Protein AF-A0A8S4QMA1-F1 (afdb_monomer)

Mean predicted aligned error: 16.55 Å

Nearest PDB structures (foldseek):
  5hst-assembly2_B-3  TM=3.022E-01  e=3.578E-01  Bacillus amyloliquefaciens
  6icl-assembly1_A  TM=2.442E-01  e=3.014E-01  Pseudomonas putida
  5hst-assembly2_A  TM=2.993E-01  e=7.101E-01  Bacillus amyloliquefaciens
  6ccr-assembly1_A  TM=4.157E-01  e=5.554E+00  Homo sapiens
  7u3e-assembly2_B  TM=3.343E-01  e=3.942E+00  Homo sapiens

Solvent-accessible surface area (backbone atoms only — not comparable to full-atom values): 17845 Å² total; per-residue (Å²): 134,85,79,80,64,85,46,58,64,67,62,50,52,61,49,45,67,34,82,89,34,55,57,50,53,95,85,70,47,64,61,61,76,85,43,67,45,33,52,50,48,24,51,56,35,42,77,72,77,26,68,55,55,32,62,54,53,40,53,34,42,70,66,37,48,96,47,49,35,60,50,40,30,59,72,69,67,43,84,75,91,75,85,83,88,77,92,81,81,88,78,90,83,92,74,92,77,85,74,78,72,75,78,76,72,61,44,67,50,76,46,78,44,73,38,48,40,71,62,40,69,66,25,42,76,39,84,42,77,57,88,95,44,82,43,49,31,59,29,84,48,37,68,55,54,53,54,49,47,43,36,74,76,66,64,56,78,60,33,60,47,72,78,49,59,48,54,40,86,54,92,84,44,81,39,23,34,41,36,36,32,32,19,81,60,47,62,18,39,37,45,31,38,23,61,61,80,73,63,89,90,46,65,41,65,32,47,31,40,36,41,45,39,36,75,90,54,55,80,77,73,69,52,31,81,81,50,70,56,59,32,51,52,55,18,48,51,32,61,76,67,72,50,53,42,64,59,52,48,53,55,52,46,61,74,71,41,62,92,92,57,78,80,56,25,77,57,65,55,55,67,61,45,45,51,35,34,51,55,47,51,29,64,75,69,77,42,58,94,91,38,69,68,63,40,54,56,61,61,72,78,110

Radius of gyration: 27.02 Å; Cα contacts (8 Å, |Δi|>4): 402; chains: 1; bounding box: 67×62×77 Å

Foldseek 3Di:
DDDDPLWDPVQLLVQLLDPLLPQADLQLHGDDLPDCSLVVSQVSRVVVVTHDHSNRNSVCCNVCPPNSSVSSCVSVVNDDPDDDDDDDDDDDDDDDDPPPPPPLPKDKDKDKQKAALVNCVQFPWDWDDDPPDIFIGTDPCVVVSRQQSCCQPPVPQFQKDKDDWHADPDPPDQFRIWTWIAGPFQRWIKIWTHRDDDDRRGIGIITIMTTGDRPVRDPLPAAHACDDPNLQVLLCCCVVVVHALVVVLVVVQVVRDDPPDRRGSHRDDSVNSVVSNVVNVCVVQVHDPPCPPVSVVSVVVD

Organism: NCBI:txid348720

pLDDT: mean 83.67, std 17.05, range [27.75, 97.56]

Sequence (302 aa):
MTTKSAYDKVALRQILSDDNCRAIDNEGRVFPPSHEVYLRISNTMHNKGSVITPKHVHTIINNNRSGFRDLIMEVFNIRSRELSINDSNNSVEIYADHKSDALISFTSIRVNLVISQEKWQNIKPQEKIYGKRIYWKLRQGWADVVAETLWVQHHVDCVFVFKNNNIYLGANAKFFLTIEGFCRECSAKIYCTLLKEPSKGVDVILQCNVDGIKATSHSGNKRRQLRGTRRIEVANYLIDSRKDAVVWRRQEAHRLKQFGENNPPILPSNEVVRKAKEQRLLSKYGLQFANPALNLLKSAEH

Secondary structure (DSSP, 8-state):
-----SS-HHHHHHHHTSGGG--B-TTSPBPPTT-HHHHHHHHHHHHTT----HHHHHHHHHTTGGGHHHHHHHHTT-----------------------------EEEEEEEEE-HHHHHHH-EEEEEETTEEEEEEPTTHHHHHHHHHHHHH-----EEEEEEEE---TT-S-SEEEEEEETTT--EEEEEESSPPPTTS-EEEEEEEEEE-GGG--S-------HHHHHHHHHHHHHTT--HHHHHHHHHHHHS-TTSPPPTTS--HHHHHHHHHHHHHHHTT--TT-HHHHHHHHT--

Structure (mmCIF, N/CA/C/O backbone):
data_AF-A0A8S4QMA1-F1
#
_entry.id   AF-A0A8S4QMA1-F1
#
loop_
_atom_site.group_PDB
_atom_site.id
_atom_site.type_symbol
_atom_site.label_atom_id
_atom_site.label_alt_id
_atom_site.label_comp_id
_atom_site.label_asym_id
_atom_site.label_entity_id
_atom_site.label_seq_id
_atom_site.pdbx_PDB_ins_code
_atom_site.Cartn_x
_atom_site.Cartn_y
_atom_site.Cartn_z
_atom_site.occupancy
_atom_site.B_iso_or_equiv
_atom_site.auth_seq_id
_atom_site.auth_comp_id
_atom_site.auth_asym_id
_atom_site.auth_atom_id
_atom_site.pdbx_PDB_model_num
ATOM 1 N N . MET A 1 1 ? 39.926 -4.596 -24.156 1.00 35.22 1 MET A N 1
ATOM 2 C CA . MET A 1 1 ? 39.042 -5.728 -24.510 1.00 35.22 1 MET A CA 1
ATOM 3 C C . MET A 1 1 ? 37.716 -5.168 -24.996 1.00 35.22 1 MET A C 1
ATOM 5 O O . MET A 1 1 ? 36.930 -4.680 -24.195 1.00 35.22 1 MET A O 1
ATOM 9 N N . THR A 1 2 ? 37.518 -5.131 -26.310 1.00 35.91 2 THR A N 1
ATOM 10 C CA . THR A 1 2 ? 36.290 -4.652 -26.954 1.00 35.91 2 THR A CA 1
ATOM 11 C C . THR A 1 2 ? 35.160 -5.637 -26.672 1.00 35.91 2 THR A C 1
ATOM 13 O O . THR A 1 2 ? 35.200 -6.793 -27.088 1.00 35.91 2 THR A O 1
ATOM 16 N N . THR A 1 3 ? 34.159 -5.198 -25.915 1.00 38.78 3 THR A N 1
ATOM 17 C CA . THR A 1 3 ? 32.948 -5.974 -25.650 1.00 38.78 3 THR A CA 1
ATOM 18 C C . THR A 1 3 ? 32.225 -6.218 -26.976 1.00 38.78 3 THR A C 1
ATOM 20 O O . THR A 1 3 ? 31.685 -5.297 -27.588 1.00 38.78 3 THR A O 1
ATOM 23 N N . LYS A 1 4 ? 32.256 -7.464 -27.464 1.00 48.38 4 LYS A N 1
ATOM 24 C CA . LYS A 1 4 ? 31.531 -7.881 -28.671 1.00 48.38 4 LYS A CA 1
ATOM 25 C C . LYS A 1 4 ? 30.037 -7.637 -28.424 1.00 48.38 4 LYS A C 1
ATOM 27 O O . LYS A 1 4 ? 29.433 -8.267 -27.560 1.00 48.38 4 LYS A O 1
ATOM 32 N N . SER A 1 5 ? 29.469 -6.654 -29.121 1.00 58.41 5 SER A N 1
ATOM 33 C CA . SER A 1 5 ? 28.036 -6.345 -29.082 1.00 58.41 5 SER A CA 1
ATOM 34 C C . SER A 1 5 ? 27.244 -7.569 -29.552 1.00 58.41 5 SER A C 1
ATOM 36 O O . SER A 1 5 ? 27.643 -8.209 -30.519 1.00 58.41 5 SER A O 1
ATOM 38 N N . ALA A 1 6 ? 26.127 -7.888 -28.891 1.00 72.44 6 ALA A N 1
ATOM 39 C CA . ALA A 1 6 ? 25.285 -9.048 -29.220 1.00 72.44 6 ALA A CA 1
ATOM 40 C C . ALA A 1 6 ? 24.660 -8.990 -30.632 1.00 72.44 6 ALA A C 1
ATOM 42 O O . ALA A 1 6 ? 24.130 -9.983 -31.114 1.00 72.44 6 ALA A O 1
ATOM 43 N N . TYR A 1 7 ? 24.722 -7.826 -31.277 1.00 79.44 7 TYR A N 1
ATOM 44 C CA . TYR A 1 7 ? 24.275 -7.557 -32.639 1.00 79.44 7 TYR A CA 1
ATOM 45 C C . TYR A 1 7 ? 25.131 -6.434 -33.244 1.00 79.44 7 TYR A C 1
ATOM 47 O O . TYR A 1 7 ? 25.696 -5.604 -32.515 1.00 79.44 7 TYR A O 1
ATOM 55 N N . ASP A 1 8 ? 25.199 -6.390 -34.574 1.00 85.25 8 ASP A N 1
ATOM 56 C CA . ASP A 1 8 ? 25.862 -5.324 -35.326 1.00 85.25 8 ASP A CA 1
ATOM 57 C C . ASP A 1 8 ? 25.101 -3.992 -35.200 1.00 85.25 8 ASP A C 1
ATOM 59 O O . ASP A 1 8 ? 23.977 -3.828 -35.681 1.00 85.25 8 ASP A O 1
ATOM 63 N N . LYS A 1 9 ? 25.730 -3.023 -34.530 1.00 83.44 9 LYS A N 1
ATOM 64 C CA . LYS A 1 9 ? 25.163 -1.690 -34.310 1.00 83.44 9 LYS A CA 1
ATOM 65 C C . LYS A 1 9 ? 25.172 -0.833 -35.575 1.00 83.44 9 LYS A C 1
ATOM 67 O O . LYS A 1 9 ? 24.293 0.011 -35.710 1.00 83.44 9 LYS A O 1
ATOM 72 N N . VAL A 1 10 ? 26.143 -1.020 -36.469 1.00 84.62 10 VAL A N 1
ATOM 73 C CA . VAL A 1 10 ? 26.274 -0.238 -37.708 1.00 84.62 10 VAL A CA 1
ATOM 74 C C . VAL A 1 10 ? 25.160 -0.634 -38.671 1.00 84.62 10 VAL A C 1
ATOM 76 O O . VAL A 1 10 ? 24.454 0.235 -39.184 1.00 84.62 10 VAL A O 1
ATOM 79 N N . ALA A 1 11 ? 24.925 -1.939 -38.819 1.00 83.94 11 ALA A N 1
ATOM 80 C CA . ALA A 1 11 ? 23.814 -2.464 -39.607 1.00 83.94 11 ALA A CA 1
ATOM 81 C C . ALA A 1 11 ? 22.452 -1.967 -39.091 1.00 83.94 11 ALA A C 1
ATOM 83 O O . ALA A 1 11 ? 21.612 -1.544 -39.887 1.00 83.94 11 ALA A O 1
ATOM 84 N N . LEU A 1 12 ? 22.256 -1.950 -37.765 1.00 85.62 12 LEU A N 1
ATOM 85 C CA . LEU A 1 12 ? 21.012 -1.472 -37.161 1.00 85.62 12 LEU A CA 1
ATOM 86 C C . LEU A 1 12 ? 20.793 0.031 -37.391 1.00 85.62 12 LEU A C 1
ATOM 88 O O . LEU A 1 12 ? 19.665 0.433 -37.656 1.00 85.62 12 LEU A O 1
ATOM 92 N N . ARG A 1 13 ? 21.851 0.858 -37.342 1.00 85.25 13 ARG A N 1
ATOM 93 C CA . ARG A 1 13 ? 21.745 2.301 -37.642 1.00 85.25 13 ARG A CA 1
ATOM 94 C C . ARG A 1 13 ? 21.243 2.534 -39.060 1.00 85.25 13 ARG A C 1
ATOM 96 O O . ARG A 1 13 ? 20.297 3.284 -39.236 1.00 85.25 13 ARG A O 1
ATOM 103 N N . GLN A 1 14 ? 21.829 1.845 -40.038 1.00 84.69 14 GLN A N 1
ATOM 104 C CA . GLN A 1 14 ? 21.428 1.973 -41.440 1.00 84.69 14 GLN A CA 1
ATOM 105 C C . GLN A 1 14 ? 19.966 1.574 -41.671 1.00 84.69 14 GLN A C 1
ATOM 107 O O . GLN A 1 14 ? 19.274 2.229 -42.437 1.00 84.69 14 GLN A O 1
ATOM 112 N N . ILE A 1 15 ? 19.498 0.504 -41.019 1.00 86.94 15 ILE A N 1
ATOM 113 C CA . ILE A 1 15 ? 18.114 0.027 -41.170 1.00 86.94 15 ILE A CA 1
ATOM 114 C C . ILE A 1 15 ? 17.123 1.008 -40.544 1.00 86.94 15 ILE A C 1
ATOM 116 O O . ILE A 1 15 ? 16.071 1.259 -41.112 1.00 86.94 15 ILE A O 1
ATOM 120 N N . LEU A 1 16 ? 17.451 1.582 -39.386 1.00 85.19 16 LEU A N 1
ATOM 121 C CA . LEU A 1 16 ? 16.571 2.529 -38.696 1.00 85.19 16 LEU A CA 1
ATOM 122 C C . LEU A 1 16 ? 16.491 3.905 -39.373 1.00 85.19 16 LEU A C 1
ATOM 124 O O . LEU A 1 16 ? 15.629 4.698 -39.005 1.00 85.19 16 LEU A O 1
ATOM 128 N N . SER A 1 17 ? 17.359 4.174 -40.349 1.00 81.69 17 SER A N 1
ATOM 129 C CA . SER A 1 17 ? 17.283 5.350 -41.218 1.00 81.69 17 SER A CA 1
ATOM 130 C C . SER A 1 17 ? 16.375 5.153 -42.442 1.00 81.69 17 SER A C 1
ATOM 132 O O . SER A 1 17 ? 16.154 6.110 -43.176 1.00 81.69 17 SER A O 1
ATOM 134 N N . ASP A 1 18 ? 15.865 3.940 -42.685 1.00 83.81 18 ASP A N 1
ATOM 135 C CA . ASP A 1 18 ? 14.929 3.640 -43.777 1.00 83.81 18 ASP A CA 1
ATOM 136 C C . ASP A 1 18 ? 13.486 3.959 -43.352 1.00 83.81 18 ASP A C 1
ATOM 138 O O . ASP A 1 18 ? 13.033 3.541 -42.281 1.00 83.81 18 ASP A O 1
ATOM 142 N N . ASP A 1 19 ? 12.750 4.662 -44.212 1.00 74.62 19 ASP A N 1
ATOM 143 C CA . ASP A 1 19 ? 11.361 5.082 -43.993 1.00 74.62 19 ASP A CA 1
ATOM 144 C C . ASP A 1 19 ? 10.421 3.882 -43.756 1.00 74.62 19 ASP A C 1
ATOM 146 O O . ASP A 1 19 ? 9.516 3.930 -42.921 1.00 74.62 19 ASP A O 1
ATOM 150 N N . ASN A 1 20 ? 10.715 2.730 -44.372 1.00 78.81 20 ASN A N 1
ATOM 151 C CA . ASN A 1 20 ? 9.955 1.487 -44.181 1.00 78.81 20 ASN A CA 1
ATOM 152 C C . ASN A 1 20 ? 10.191 0.812 -42.819 1.00 78.81 20 ASN A C 1
ATOM 154 O O . ASN A 1 20 ? 9.456 -0.106 -42.436 1.00 78.81 20 ASN A O 1
ATOM 158 N N . CYS A 1 21 ? 11.231 1.234 -42.098 1.00 83.81 21 CYS A N 1
ATOM 159 C CA . CYS A 1 21 ? 11.628 0.717 -40.788 1.00 83.81 21 CYS A CA 1
ATOM 160 C C . CYS A 1 21 ? 11.445 1.756 -39.673 1.00 83.81 21 CYS A C 1
ATOM 162 O O . CYS A 1 21 ? 11.985 1.600 -38.571 1.00 83.81 21 CYS A O 1
ATOM 164 N N . ARG A 1 22 ? 10.654 2.801 -39.929 1.00 84.75 22 ARG A N 1
ATOM 165 C CA . ARG A 1 22 ? 10.359 3.857 -38.968 1.00 84.75 22 ARG A CA 1
ATOM 166 C C . ARG A 1 22 ? 9.607 3.316 -37.745 1.00 84.75 22 ARG A C 1
ATOM 168 O O . ARG A 1 22 ? 8.424 2.994 -37.797 1.00 84.75 22 ARG A O 1
ATOM 175 N N . ALA A 1 23 ? 10.301 3.245 -36.610 1.00 84.38 23 ALA A N 1
ATOM 176 C CA . ALA A 1 23 ? 9.779 2.686 -35.357 1.00 84.38 23 ALA A CA 1
ATOM 177 C C . ALA A 1 23 ? 9.125 3.720 -34.413 1.00 84.38 23 ALA A C 1
ATOM 179 O O . ALA A 1 23 ? 8.797 3.394 -33.268 1.00 84.38 23 ALA A O 1
ATOM 180 N N . ILE A 1 24 ? 8.979 4.967 -34.867 1.00 86.25 24 ILE A N 1
ATOM 181 C CA . ILE A 1 24 ? 8.504 6.108 -34.077 1.00 86.25 24 ILE A CA 1
ATOM 182 C C . ILE A 1 24 ? 7.422 6.856 -34.865 1.00 86.25 24 ILE A C 1
ATOM 184 O O . ILE A 1 24 ? 7.578 7.063 -36.068 1.00 86.25 24 ILE A O 1
ATOM 188 N N . ASP A 1 25 ? 6.344 7.276 -34.206 1.00 82.81 25 ASP A N 1
ATOM 189 C CA . ASP A 1 25 ? 5.267 8.068 -34.813 1.00 82.81 25 ASP A CA 1
ATOM 190 C C . ASP A 1 25 ? 5.674 9.535 -35.098 1.00 82.81 25 ASP A C 1
ATOM 192 O O . ASP A 1 25 ? 6.813 9.948 -34.875 1.00 82.81 25 ASP A O 1
ATOM 196 N N . ASN A 1 26 ? 4.760 10.343 -35.649 1.00 75.62 26 ASN A N 1
ATOM 197 C CA . ASN A 1 26 ? 5.006 11.767 -35.949 1.00 75.62 26 ASN A CA 1
ATOM 198 C C . ASN A 1 26 ? 5.160 12.642 -34.692 1.00 75.62 26 ASN A C 1
ATOM 200 O O . ASN A 1 26 ? 5.590 13.788 -34.797 1.00 75.62 26 ASN A O 1
ATOM 204 N N . GLU A 1 27 ? 4.832 12.111 -33.515 1.00 73.75 27 GLU A N 1
ATOM 205 C CA . GLU A 1 27 ? 4.929 12.798 -32.228 1.00 73.75 27 GLU A CA 1
ATOM 206 C C . GLU A 1 27 ? 6.184 12.387 -31.435 1.00 73.75 27 GLU A C 1
ATOM 208 O O . GLU A 1 27 ? 6.402 12.863 -30.319 1.00 73.75 27 GLU A O 1
ATOM 213 N N . GLY A 1 28 ? 7.024 11.505 -31.984 1.00 76.25 28 GLY A N 1
ATOM 214 C CA . GLY A 1 28 ? 8.240 11.034 -31.324 1.00 76.25 28 GLY A CA 1
ATOM 215 C C . GLY A 1 28 ? 8.027 9.876 -30.340 1.00 76.25 28 GLY A C 1
ATOM 216 O O . GLY A 1 28 ? 8.928 9.571 -29.539 1.00 76.25 28 GLY A O 1
ATOM 217 N N . ARG A 1 29 ? 6.861 9.217 -30.364 1.00 84.06 29 ARG A N 1
ATOM 218 C CA . ARG A 1 29 ? 6.548 8.048 -29.528 1.00 84.06 29 ARG A CA 1
ATOM 219 C C . ARG A 1 29 ? 6.917 6.756 -30.249 1.00 84.06 29 ARG A C 1
ATOM 221 O O . ARG A 1 29 ? 6.640 6.566 -31.427 1.00 84.06 29 ARG A O 1
ATOM 228 N N . VAL A 1 30 ? 7.546 5.851 -29.510 1.00 88.00 30 VAL A N 1
ATOM 229 C CA . VAL A 1 30 ? 7.980 4.542 -30.008 1.00 88.00 30 VAL A CA 1
ATOM 230 C C . VAL A 1 30 ? 6.765 3.616 -30.124 1.00 88.00 30 VAL A C 1
ATOM 232 O O . VAL A 1 30 ? 5.962 3.540 -29.192 1.00 88.00 30 VAL A O 1
ATOM 235 N N . PHE A 1 31 ? 6.616 2.908 -31.246 1.00 87.56 31 PHE A N 1
ATOM 236 C CA . PHE A 1 31 ? 5.493 1.984 -31.451 1.00 87.56 31 PHE A CA 1
ATOM 237 C C . PHE A 1 31 ? 5.502 0.825 -30.440 1.00 87.56 31 PHE A C 1
ATOM 239 O O . PHE A 1 31 ? 6.582 0.416 -30.013 1.00 87.56 31 PHE A O 1
ATOM 246 N N . PRO A 1 32 ? 4.340 0.241 -30.079 1.00 86.31 32 PRO A N 1
ATOM 247 C CA . PRO A 1 32 ? 4.269 -0.843 -29.098 1.00 86.31 32 PRO A CA 1
ATOM 248 C C . PRO A 1 32 ? 5.004 -2.112 -29.570 1.00 86.31 32 PRO A C 1
ATOM 250 O O . PRO A 1 32 ? 5.091 -2.350 -30.773 1.00 86.31 32 PRO A O 1
ATOM 253 N N . PRO A 1 33 ? 5.458 -2.999 -28.662 1.00 83.81 33 PRO A N 1
ATOM 254 C CA . PRO A 1 33 ? 6.251 -4.185 -29.016 1.00 83.81 33 PRO A CA 1
ATOM 255 C C . PRO A 1 33 ? 5.596 -5.155 -30.013 1.00 83.81 33 PRO A C 1
ATOM 257 O O . PRO A 1 33 ? 6.293 -5.973 -30.607 1.00 83.81 33 PRO A O 1
ATOM 260 N N . SER A 1 34 ? 4.269 -5.111 -30.151 1.00 82.44 34 SER A N 1
ATOM 261 C CA . SER A 1 34 ? 3.480 -5.913 -31.092 1.00 82.44 34 SER A CA 1
ATOM 262 C C . SER A 1 34 ? 3.453 -5.347 -32.517 1.00 82.44 34 SER A C 1
ATOM 264 O O . SER A 1 34 ? 2.925 -6.004 -33.409 1.00 82.44 34 SER A O 1
ATOM 266 N N . HIS A 1 35 ? 3.995 -4.147 -32.743 1.00 89.06 35 HIS A N 1
ATOM 267 C CA . HIS A 1 35 ? 3.970 -3.488 -34.043 1.00 89.06 35 HIS A CA 1
ATOM 268 C C . HIS A 1 35 ? 4.844 -4.225 -35.069 1.00 89.06 35 HIS A C 1
ATOM 270 O O . HIS A 1 35 ? 5.989 -4.594 -34.790 1.00 89.06 35 HIS A O 1
ATOM 276 N N . GLU A 1 36 ? 4.325 -4.397 -36.284 1.00 88.12 36 GLU A N 1
ATOM 277 C CA . GLU A 1 36 ? 4.960 -5.177 -37.357 1.00 88.12 36 GLU A CA 1
ATOM 278 C C . GLU A 1 36 ? 6.339 -4.646 -37.785 1.00 88.12 36 GLU A C 1
ATOM 280 O O . GLU A 1 36 ? 7.189 -5.411 -38.243 1.00 88.12 36 GLU A O 1
ATOM 285 N N . VAL A 1 37 ? 6.603 -3.354 -37.567 1.00 89.81 37 VAL A N 1
ATOM 286 C CA . VAL A 1 37 ? 7.892 -2.715 -37.879 1.00 89.81 37 VAL A CA 1
ATOM 287 C C . VAL A 1 37 ? 9.070 -3.412 -37.194 1.00 89.81 37 VAL A C 1
ATOM 289 O O . VAL A 1 37 ? 10.131 -3.567 -37.792 1.00 89.81 37 VAL A O 1
ATOM 292 N N . TYR A 1 38 ? 8.889 -3.919 -35.970 1.00 90.56 38 TYR A N 1
ATOM 293 C CA . TYR A 1 38 ? 9.959 -4.602 -35.240 1.00 90.56 38 TYR A CA 1
ATOM 294 C C . TYR A 1 38 ? 10.271 -5.978 -35.817 1.00 90.56 38 TYR A C 1
ATOM 296 O O . TYR A 1 38 ? 11.419 -6.425 -35.757 1.00 90.56 38 TYR A O 1
ATOM 304 N N . LEU A 1 39 ? 9.264 -6.640 -36.392 1.00 88.62 39 LEU A N 1
ATOM 305 C CA . LEU A 1 39 ? 9.456 -7.884 -37.126 1.00 88.62 39 LEU A CA 1
ATOM 306 C C . LEU A 1 39 ? 10.211 -7.616 -38.433 1.00 88.62 39 LEU A C 1
ATOM 308 O O . LEU A 1 39 ? 11.162 -8.331 -38.738 1.00 88.62 39 LEU A O 1
ATOM 312 N N . ARG A 1 40 ? 9.863 -6.537 -39.147 1.00 88.25 40 ARG A N 1
ATOM 313 C CA . ARG A 1 40 ? 10.575 -6.108 -40.363 1.00 88.25 40 ARG A CA 1
ATOM 314 C C . ARG A 1 40 ? 12.044 -5.785 -40.075 1.00 88.25 40 ARG A C 1
ATOM 316 O O . ARG A 1 40 ? 12.915 -6.358 -40.718 1.00 88.25 40 ARG A O 1
ATOM 323 N N . ILE A 1 41 ? 12.334 -4.975 -39.052 1.00 88.62 41 ILE A N 1
ATOM 324 C CA . ILE A 1 41 ? 13.713 -4.632 -38.653 1.00 88.62 41 ILE A CA 1
ATOM 325 C C . ILE A 1 41 ? 14.516 -5.889 -38.282 1.00 88.62 41 ILE A C 1
ATOM 327 O O . ILE A 1 41 ? 15.671 -6.029 -38.680 1.00 88.62 41 ILE A O 1
ATOM 331 N N . SER A 1 42 ? 13.909 -6.815 -37.534 1.00 89.44 42 SER A N 1
ATOM 332 C CA . SER A 1 42 ? 14.540 -8.079 -37.136 1.00 89.44 42 SER A CA 1
ATOM 333 C C . SER A 1 42 ? 14.891 -8.959 -38.343 1.00 89.44 42 SER A C 1
ATOM 335 O O . SER A 1 42 ? 16.016 -9.455 -38.425 1.00 89.44 42 SER A O 1
ATOM 337 N N . ASN A 1 43 ? 13.985 -9.079 -39.317 1.00 87.81 43 ASN A N 1
ATOM 338 C CA . ASN A 1 43 ? 14.220 -9.839 -40.546 1.00 87.81 43 ASN A CA 1
ATOM 339 C C . ASN A 1 43 ? 15.306 -9.193 -41.424 1.00 87.81 43 ASN A C 1
ATOM 341 O O . ASN A 1 43 ? 16.198 -9.884 -41.911 1.00 87.81 43 ASN A O 1
ATOM 345 N N . THR A 1 44 ? 15.299 -7.865 -41.573 1.00 87.31 44 THR A N 1
ATOM 346 C CA . THR A 1 44 ? 16.331 -7.147 -42.341 1.00 87.31 44 THR A CA 1
ATOM 347 C C . THR A 1 44 ? 17.712 -7.268 -41.692 1.00 87.31 44 THR A C 1
ATOM 349 O O . THR A 1 44 ? 18.718 -7.413 -42.385 1.00 87.31 44 THR A O 1
ATOM 352 N N . MET A 1 45 ? 17.775 -7.268 -40.358 1.00 86.62 45 MET A N 1
ATOM 353 C CA . MET A 1 45 ? 19.008 -7.524 -39.607 1.00 86.62 45 MET A CA 1
ATOM 354 C C . MET A 1 45 ? 19.520 -8.951 -39.822 1.00 86.62 45 MET A C 1
ATOM 356 O O . MET A 1 45 ? 20.717 -9.135 -40.062 1.00 86.62 45 MET A O 1
ATOM 360 N N . HIS A 1 46 ? 18.620 -9.940 -39.810 1.00 87.44 46 HIS A N 1
ATOM 361 C CA . HIS A 1 46 ? 18.964 -11.334 -40.083 1.00 87.44 46 HIS A CA 1
ATOM 362 C C . HIS A 1 46 ? 19.566 -11.500 -41.486 1.00 87.44 46 HIS A C 1
ATOM 364 O O . HIS A 1 46 ? 20.618 -12.121 -41.630 1.00 87.44 46 HIS A O 1
ATOM 370 N N . ASN A 1 47 ? 18.982 -10.842 -42.493 1.00 85.38 47 ASN A N 1
ATOM 371 C CA . ASN A 1 47 ? 19.491 -10.838 -43.869 1.00 85.38 47 ASN A CA 1
ATOM 372 C C . ASN A 1 47 ? 20.877 -10.179 -44.005 1.00 85.38 47 ASN A C 1
ATOM 374 O O . ASN A 1 47 ? 21.631 -10.521 -44.911 1.00 85.38 47 ASN A O 1
ATOM 378 N N . LYS A 1 48 ? 21.244 -9.265 -43.094 1.00 82.31 48 LYS A N 1
ATOM 379 C CA . LYS A 1 48 ? 22.587 -8.662 -43.003 1.00 82.31 48 LYS A CA 1
ATOM 380 C C . LYS A 1 48 ? 23.566 -9.469 -42.128 1.00 82.31 48 LYS A C 1
ATOM 382 O O . LYS A 1 48 ? 24.649 -8.981 -41.819 1.00 82.31 48 LYS A O 1
ATOM 387 N N . GLY A 1 49 ? 23.205 -10.688 -41.715 1.00 80.44 49 GLY A N 1
ATOM 388 C CA . GLY A 1 49 ? 24.061 -11.580 -40.922 1.00 80.44 49 GLY A CA 1
ATOM 389 C C . GLY A 1 49 ? 24.091 -11.277 -39.419 1.00 80.44 49 GLY A C 1
ATOM 390 O O . GLY A 1 49 ? 24.959 -11.782 -38.709 1.00 80.44 49 GLY A O 1
ATOM 391 N N . SER A 1 50 ? 23.156 -10.466 -38.912 1.00 84.12 50 SER A N 1
ATOM 392 C CA . SER A 1 50 ? 23.090 -10.047 -37.508 1.00 84.12 50 SER A CA 1
ATOM 393 C C . SER A 1 50 ? 21.769 -10.480 -36.873 1.00 84.12 50 SER A C 1
ATOM 395 O O . SER A 1 50 ? 20.688 -10.145 -37.349 1.00 84.12 50 SER A O 1
ATOM 397 N N . VAL A 1 51 ? 21.825 -11.230 -35.772 1.00 85.50 51 VAL A N 1
ATOM 398 C CA . VAL A 1 51 ? 20.617 -11.778 -35.140 1.00 85.50 51 VAL A CA 1
ATOM 399 C C . VAL A 1 51 ? 20.143 -10.859 -34.020 1.00 85.50 51 VAL A C 1
ATOM 401 O O . VAL A 1 51 ? 20.830 -10.655 -33.022 1.00 85.50 51 VAL A O 1
ATOM 404 N N . ILE A 1 52 ? 18.928 -10.332 -34.162 1.00 88.25 52 ILE A N 1
ATOM 405 C CA . ILE A 1 52 ? 18.265 -9.530 -33.135 1.00 88.25 52 ILE A CA 1
ATOM 406 C C . ILE A 1 52 ? 16.776 -9.859 -33.104 1.00 88.25 52 ILE A C 1
ATOM 408 O O . ILE A 1 52 ? 16.143 -9.949 -34.150 1.00 88.25 52 ILE A O 1
ATOM 412 N N . THR A 1 53 ? 16.197 -10.042 -31.916 1.00 88.56 53 THR A N 1
ATOM 413 C CA . THR A 1 53 ? 14.761 -10.334 -31.797 1.00 88.56 53 THR A CA 1
ATOM 414 C C . THR A 1 53 ? 13.926 -9.049 -31.882 1.00 88.56 53 THR A C 1
ATOM 416 O O . THR A 1 53 ? 14.375 -8.010 -31.386 1.00 88.56 53 THR A O 1
ATOM 419 N N . PRO A 1 54 ? 12.685 -9.090 -32.410 1.00 87.88 54 PRO A N 1
ATOM 420 C CA . PRO A 1 54 ? 11.816 -7.909 -32.513 1.00 87.88 54 PRO A CA 1
ATOM 421 C C . PRO A 1 54 ? 11.612 -7.192 -31.169 1.00 87.88 54 PRO A C 1
ATOM 423 O O . PRO A 1 54 ? 11.714 -5.971 -31.065 1.00 87.88 54 PRO A O 1
ATOM 426 N N . LYS A 1 55 ? 11.425 -7.971 -30.093 1.00 87.06 55 LYS A N 1
ATOM 427 C CA . LYS A 1 55 ? 11.300 -7.443 -28.726 1.00 87.06 55 LYS A CA 1
ATOM 428 C C . LYS A 1 55 ? 12.566 -6.710 -28.274 1.00 87.06 55 LYS A C 1
ATOM 430 O O . LYS A 1 55 ? 12.466 -5.687 -27.600 1.00 87.06 55 LYS A O 1
ATOM 435 N N . HIS A 1 56 ? 13.747 -7.206 -28.652 1.00 86.81 56 HIS A N 1
ATOM 436 C CA . HIS A 1 56 ? 15.013 -6.557 -28.318 1.00 86.81 56 HIS A CA 1
ATOM 437 C C . HIS A 1 56 ? 15.195 -5.233 -29.072 1.00 86.81 56 HIS A C 1
ATOM 439 O O . HIS A 1 56 ? 15.624 -4.258 -28.456 1.00 86.81 56 HIS A O 1
ATOM 445 N N . VAL A 1 57 ? 14.795 -5.165 -30.350 1.00 86.75 57 VAL A N 1
ATOM 446 C CA . VAL A 1 57 ? 14.770 -3.916 -31.140 1.00 86.75 57 VAL A CA 1
ATOM 447 C C 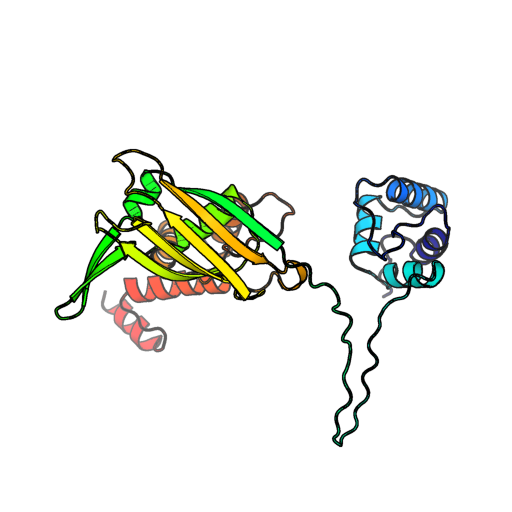. VAL A 1 57 ? 13.909 -2.858 -30.444 1.00 86.75 57 VAL A C 1
ATOM 449 O O . VAL A 1 57 ? 14.392 -1.758 -30.177 1.00 86.75 57 VAL A O 1
ATOM 452 N N . HIS A 1 58 ? 12.680 -3.211 -30.047 1.00 90.56 58 HIS A N 1
ATOM 453 C CA . HIS A 1 58 ? 11.804 -2.311 -29.289 1.00 90.56 58 HIS A CA 1
ATOM 454 C C . HIS A 1 58 ? 12.477 -1.814 -27.998 1.00 90.56 58 HIS A C 1
ATOM 456 O O . HIS A 1 58 ? 12.480 -0.621 -27.707 1.00 90.56 58 HIS A O 1
ATOM 462 N N . THR A 1 59 ? 13.096 -2.707 -27.215 1.00 87.19 59 THR A N 1
ATOM 463 C CA . THR A 1 59 ? 13.800 -2.323 -25.978 1.00 87.19 59 THR A CA 1
ATOM 464 C C . THR A 1 59 ? 14.963 -1.358 -26.226 1.00 87.19 59 THR A C 1
ATOM 466 O O . THR A 1 59 ? 15.205 -0.481 -25.393 1.00 87.19 59 THR A O 1
ATOM 469 N N . ILE A 1 60 ? 15.704 -1.521 -27.324 1.00 86.19 60 ILE A N 1
ATOM 470 C CA . ILE A 1 60 ? 16.829 -0.647 -27.683 1.00 86.19 60 ILE A CA 1
ATOM 471 C C . ILE A 1 60 ? 16.335 0.761 -28.000 1.00 86.19 60 ILE A C 1
ATOM 473 O O . ILE A 1 60 ? 16.868 1.719 -27.441 1.00 86.19 60 ILE A O 1
ATOM 477 N N . ILE A 1 61 ? 15.304 0.867 -28.839 1.00 86.25 61 ILE A N 1
ATOM 478 C CA . ILE A 1 61 ? 14.758 2.146 -29.299 1.00 86.25 61 ILE A CA 1
ATOM 479 C C . ILE A 1 61 ? 14.019 2.851 -28.154 1.00 86.25 61 ILE A C 1
ATOM 481 O O . ILE A 1 61 ? 14.290 4.014 -27.875 1.00 86.25 61 ILE A O 1
ATOM 485 N N . ASN A 1 62 ? 13.175 2.140 -27.401 1.00 88.62 62 ASN A N 1
ATOM 486 C CA . ASN A 1 62 ? 12.410 2.722 -26.294 1.00 88.62 62 ASN A CA 1
ATOM 487 C C . ASN A 1 62 ? 13.292 3.275 -25.164 1.00 88.62 62 ASN A C 1
ATOM 489 O O . ASN A 1 62 ? 12.970 4.297 -24.571 1.00 88.62 62 ASN A O 1
ATOM 493 N N . ASN A 1 63 ? 14.418 2.620 -24.871 1.00 85.25 63 ASN A N 1
ATOM 494 C CA . ASN A 1 63 ? 15.352 3.084 -23.839 1.00 85.25 63 ASN A CA 1
ATOM 495 C C . ASN A 1 63 ? 16.474 3.977 -24.393 1.00 85.25 63 ASN A C 1
ATOM 497 O O . ASN A 1 63 ? 17.438 4.230 -23.675 1.00 85.25 63 ASN A O 1
ATOM 501 N N . ASN A 1 64 ? 16.402 4.375 -25.668 1.00 85.12 64 ASN A N 1
ATOM 502 C CA . ASN A 1 64 ? 17.441 5.132 -26.367 1.00 85.12 64 ASN A CA 1
ATOM 503 C C . ASN A 1 64 ? 18.869 4.575 -26.167 1.00 85.12 64 ASN A C 1
ATOM 505 O O . ASN A 1 64 ? 19.847 5.298 -25.957 1.00 85.12 64 ASN A O 1
ATOM 509 N N . ARG A 1 65 ? 19.020 3.247 -26.186 1.00 78.31 65 ARG A N 1
ATOM 510 C CA . ARG A 1 65 ? 20.340 2.632 -25.990 1.00 78.31 65 ARG A CA 1
ATOM 511 C C . ARG A 1 65 ? 21.241 3.026 -27.154 1.00 78.31 65 ARG A C 1
ATOM 513 O O . ARG A 1 65 ? 20.832 2.906 -28.295 1.00 78.31 65 ARG A O 1
ATOM 520 N N . SER A 1 66 ? 22.481 3.438 -26.890 1.00 80.69 66 SER A N 1
ATOM 521 C CA . SER A 1 66 ? 23.436 3.847 -27.943 1.00 80.69 66 SER A CA 1
ATOM 522 C C . SER A 1 66 ? 22.926 4.963 -28.886 1.00 80.69 66 SER A C 1
ATOM 524 O O . SER A 1 66 ? 23.416 5.046 -30.015 1.00 80.69 66 SER A O 1
ATOM 526 N N . GLY A 1 67 ? 21.964 5.790 -28.447 1.00 82.00 67 GLY A N 1
ATOM 527 C CA . GLY A 1 67 ? 21.443 6.936 -29.208 1.00 82.00 67 GLY A CA 1
ATOM 528 C C . GLY A 1 67 ? 20.528 6.576 -30.385 1.00 82.00 67 GLY A C 1
ATOM 529 O O . GLY A 1 67 ? 20.333 7.391 -31.280 1.00 82.00 67 GLY A O 1
ATOM 530 N N . PHE A 1 68 ? 20.004 5.344 -30.452 1.00 84.50 68 PHE A N 1
ATOM 531 C CA . PHE A 1 68 ? 19.191 4.903 -31.595 1.00 84.50 68 PHE A CA 1
ATOM 532 C C . PHE A 1 68 ? 17.844 5.622 -31.708 1.00 84.50 68 PHE A C 1
ATOM 534 O O . PHE A 1 68 ? 17.328 5.745 -32.813 1.00 84.50 68 PHE A O 1
ATOM 541 N N . ARG A 1 69 ? 17.265 6.090 -30.596 1.00 84.19 69 ARG A N 1
ATOM 542 C CA . ARG A 1 69 ? 16.021 6.866 -30.643 1.00 84.19 69 ARG A CA 1
ATOM 543 C C . ARG A 1 69 ? 16.288 8.247 -31.224 1.00 84.19 69 ARG A C 1
ATOM 545 O O . ARG A 1 69 ? 15.546 8.676 -32.096 1.00 84.19 69 ARG A O 1
ATOM 552 N N . ASP A 1 70 ? 17.359 8.891 -30.772 1.00 81.06 70 ASP A N 1
ATOM 553 C CA . ASP A 1 70 ? 17.738 10.235 -31.218 1.00 81.06 70 ASP A CA 1
ATOM 554 C C . ASP A 1 70 ? 18.087 10.237 -32.708 1.00 81.06 70 ASP A C 1
ATOM 556 O O . ASP A 1 70 ? 17.625 11.105 -33.437 1.00 81.06 70 ASP A O 1
ATOM 560 N N . LEU A 1 71 ? 18.780 9.193 -33.183 1.00 83.50 71 LEU A N 1
ATOM 561 C CA . LEU A 1 71 ? 19.057 8.987 -34.607 1.00 83.50 71 LEU A CA 1
ATOM 562 C C . LEU A 1 71 ? 17.774 8.939 -35.452 1.00 83.50 71 LEU A C 1
ATOM 564 O O . LEU A 1 71 ? 17.706 9.568 -36.499 1.00 83.50 71 LEU A O 1
ATOM 568 N N . ILE A 1 72 ? 16.757 8.188 -35.015 1.00 82.19 72 ILE A N 1
ATOM 569 C CA . ILE A 1 72 ? 15.476 8.097 -35.735 1.00 82.19 72 ILE A CA 1
ATOM 570 C C . ILE A 1 72 ? 14.776 9.465 -35.722 1.00 82.19 72 ILE A C 1
ATOM 572 O O . ILE A 1 72 ? 14.252 9.901 -36.741 1.00 82.19 72 ILE A O 1
ATOM 576 N N . MET A 1 73 ? 14.791 10.167 -34.588 1.00 81.19 73 MET A N 1
ATOM 577 C CA . MET A 1 73 ? 14.196 11.504 -34.475 1.00 81.19 73 MET A CA 1
ATOM 578 C C . MET A 1 73 ? 14.876 12.512 -35.415 1.00 81.19 73 MET A C 1
ATOM 580 O O . MET A 1 73 ? 14.186 13.286 -36.071 1.00 81.19 73 MET A O 1
ATOM 584 N N . GLU A 1 74 ? 16.205 12.466 -35.522 1.00 82.88 74 GLU A N 1
ATOM 585 C CA . GLU A 1 74 ? 17.005 13.313 -36.413 1.00 82.88 74 GLU A CA 1
ATOM 586 C C . GLU A 1 74 ? 16.739 12.999 -37.892 1.00 82.88 74 GLU A C 1
ATOM 588 O O . GLU A 1 74 ? 16.397 13.897 -38.658 1.00 82.88 74 GLU A O 1
ATOM 593 N N . VAL A 1 75 ? 16.811 11.722 -38.286 1.00 84.38 75 VAL A N 1
ATOM 594 C CA . VAL A 1 75 ? 16.608 11.290 -39.682 1.00 84.38 75 VAL A CA 1
ATOM 595 C C . VAL A 1 75 ? 15.209 11.644 -40.190 1.00 84.38 75 VAL A C 1
ATOM 597 O O . VAL A 1 75 ? 15.060 12.068 -41.334 1.00 84.38 75 VAL A O 1
ATOM 600 N N . PHE A 1 76 ? 14.185 11.522 -39.342 1.00 81.50 76 PHE A N 1
ATOM 601 C CA . PHE A 1 76 ? 12.802 11.831 -39.713 1.00 81.50 76 PHE A CA 1
ATOM 602 C C . PHE A 1 76 ? 12.376 13.270 -39.371 1.00 81.50 76 PHE A C 1
ATOM 604 O O . PHE A 1 76 ? 11.184 13.574 -39.414 1.00 81.50 76 PHE A O 1
ATOM 611 N N . ASN A 1 77 ? 13.322 14.167 -39.051 1.00 74.06 77 ASN A N 1
ATOM 612 C CA . ASN A 1 77 ? 13.068 15.576 -38.704 1.00 74.06 77 ASN A CA 1
ATOM 613 C C . ASN A 1 77 ? 12.004 15.775 -37.602 1.00 74.06 77 ASN A C 1
ATOM 615 O O . ASN A 1 77 ? 11.279 16.776 -37.571 1.00 74.06 77 ASN A O 1
ATOM 619 N N . ILE A 1 78 ? 11.911 14.833 -36.665 1.00 74.81 78 ILE A N 1
ATOM 620 C CA . ILE A 1 78 ? 11.007 14.907 -35.520 1.00 74.81 78 ILE A CA 1
ATOM 621 C C . ILE A 1 78 ? 11.700 15.787 -34.471 1.00 74.81 78 ILE A C 1
ATOM 623 O O . ILE A 1 78 ? 12.606 15.340 -33.773 1.00 74.81 78 ILE A O 1
ATOM 627 N N . ARG A 1 79 ? 11.320 17.070 -34.386 1.00 60.41 79 ARG A N 1
ATOM 628 C CA . ARG A 1 79 ? 11.980 18.064 -33.514 1.00 60.41 79 ARG A CA 1
ATOM 629 C C . ARG A 1 79 ? 12.037 17.613 -32.047 1.00 60.41 79 ARG A C 1
ATOM 631 O O . ARG A 1 79 ? 11.045 17.681 -31.321 1.00 60.41 79 ARG A O 1
ATOM 638 N N . SER A 1 80 ? 13.232 17.257 -31.590 1.00 49.66 80 SER A N 1
ATOM 639 C CA . SER A 1 80 ? 13.582 17.101 -30.178 1.00 49.66 80 SER A CA 1
ATOM 640 C C . SER A 1 80 ? 13.651 18.481 -29.511 1.00 49.66 80 SER A C 1
ATOM 642 O O . SER A 1 80 ? 14.449 19.325 -29.909 1.00 49.66 80 SER A O 1
ATOM 644 N N . ARG A 1 81 ? 12.828 18.747 -28.489 1.00 44.72 81 ARG A N 1
ATOM 645 C CA . ARG A 1 81 ? 13.054 19.889 -27.582 1.00 44.72 81 ARG A CA 1
ATOM 646 C C . ARG A 1 81 ? 14.238 19.543 -26.673 1.00 44.72 81 ARG A C 1
ATOM 648 O O . ARG A 1 81 ? 14.038 18.905 -25.643 1.00 44.72 81 ARG A O 1
ATOM 655 N N . GLU A 1 82 ? 15.447 19.950 -27.044 1.00 37.72 82 GLU A N 1
ATOM 656 C CA . GLU A 1 82 ? 16.601 19.952 -26.138 1.00 37.72 82 GLU A CA 1
ATOM 657 C C . GLU A 1 82 ? 16.801 21.339 -25.510 1.00 37.72 82 GLU A C 1
ATOM 659 O O . GLU A 1 82 ? 16.679 22.372 -26.166 1.00 37.72 82 GLU A O 1
ATOM 664 N N . LEU A 1 83 ? 17.056 21.337 -24.200 1.00 34.56 83 LEU A N 1
ATOM 665 C CA . LEU A 1 83 ? 17.337 22.498 -23.358 1.00 34.56 83 LEU A CA 1
ATOM 666 C C . LEU A 1 83 ? 18.844 22.784 -23.389 1.00 34.56 83 LEU A C 1
ATOM 668 O O . LEU A 1 83 ? 19.625 21.989 -22.867 1.00 34.56 83 LEU A O 1
ATOM 672 N N . SER A 1 84 ? 19.252 23.931 -23.932 1.00 30.58 84 SER A N 1
ATOM 673 C CA . SER A 1 84 ? 20.590 24.485 -23.706 1.00 30.58 84 SER A CA 1
ATOM 674 C C . SER A 1 84 ? 20.611 25.262 -22.388 1.00 30.58 84 SER A C 1
ATOM 676 O O . SER A 1 84 ? 19.857 26.220 -22.214 1.00 30.58 84 SER A O 1
ATOM 678 N N . ILE A 1 85 ? 21.479 24.850 -21.466 1.00 42.22 85 ILE A N 1
ATOM 679 C CA . ILE A 1 85 ? 21.823 25.592 -20.250 1.00 42.22 85 ILE A CA 1
ATOM 680 C C . ILE A 1 85 ? 22.778 26.717 -20.657 1.00 42.22 85 ILE A C 1
ATOM 682 O O . ILE A 1 85 ? 23.820 26.430 -21.236 1.00 42.22 85 ILE A O 1
ATOM 686 N N . ASN A 1 86 ? 22.443 27.969 -20.342 1.00 30.14 86 ASN A N 1
ATOM 687 C CA . ASN A 1 86 ? 23.425 29.046 -20.250 1.00 30.14 86 ASN A CA 1
ATOM 688 C C . ASN A 1 86 ? 23.083 29.965 -19.073 1.00 30.14 86 ASN A C 1
ATOM 690 O O . ASN A 1 86 ? 21.981 30.506 -18.987 1.00 30.14 86 ASN A O 1
ATOM 694 N N . ASP A 1 87 ? 24.061 30.099 -18.179 1.00 34.66 87 ASP A N 1
ATOM 695 C CA . ASP A 1 87 ? 24.148 31.089 -17.108 1.00 34.66 87 ASP A CA 1
ATOM 696 C C . ASP A 1 87 ? 24.241 32.506 -17.688 1.00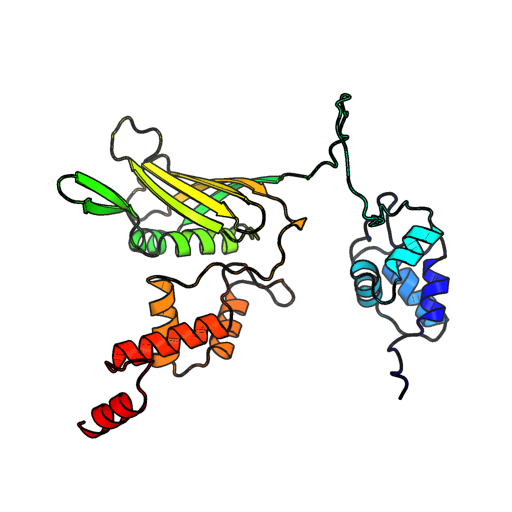 34.66 87 ASP A C 1
ATOM 698 O O . ASP A 1 87 ? 25.085 32.765 -18.546 1.00 34.66 87 ASP A O 1
ATOM 702 N N . SER A 1 88 ? 23.438 33.445 -17.178 1.00 31.09 88 SER A N 1
ATOM 703 C CA . SER A 1 88 ? 23.884 34.792 -16.762 1.00 31.09 88 SER A CA 1
ATOM 704 C C . SER A 1 88 ? 22.733 35.620 -16.169 1.00 31.09 88 SER A C 1
ATOM 706 O O . SER A 1 88 ? 21.576 35.520 -16.564 1.00 31.09 88 SER A O 1
ATOM 708 N N . ASN A 1 89 ? 23.096 36.400 -15.151 1.00 32.19 89 ASN A N 1
ATOM 709 C CA . ASN A 1 89 ? 22.253 37.189 -14.253 1.00 32.19 89 ASN A CA 1
ATOM 710 C C . ASN A 1 89 ? 21.640 38.461 -14.869 1.00 32.19 89 ASN A C 1
ATOM 712 O O . ASN A 1 89 ? 22.263 39.083 -15.723 1.00 32.19 89 ASN A O 1
ATOM 716 N N . ASN A 1 90 ? 20.554 38.911 -14.210 1.00 30.89 90 ASN A N 1
ATOM 717 C CA . ASN A 1 90 ? 19.973 40.272 -14.141 1.00 30.89 90 ASN A CA 1
ATOM 718 C C . ASN A 1 90 ? 19.399 40.848 -15.454 1.00 30.89 90 ASN A C 1
ATOM 720 O O . ASN A 1 90 ? 19.985 40.698 -16.509 1.00 30.89 90 ASN A O 1
ATOM 724 N N . SER A 1 91 ? 18.272 41.563 -15.509 1.00 30.56 91 SER A N 1
ATOM 725 C CA . SER A 1 91 ? 17.399 42.196 -14.510 1.00 30.56 91 SER A CA 1
ATOM 726 C C . SER A 1 91 ? 16.071 42.597 -15.187 1.00 30.56 91 SER A C 1
ATOM 728 O O . SER A 1 91 ? 16.089 43.058 -16.319 1.00 30.56 91 SER A O 1
ATOM 730 N N . VAL A 1 92 ? 14.963 42.405 -14.460 1.00 32.94 92 VAL A N 1
ATOM 731 C CA . VAL A 1 92 ? 13.663 43.126 -14.433 1.00 32.94 92 VAL A CA 1
ATOM 732 C C . VAL A 1 92 ? 13.183 43.882 -15.703 1.00 32.94 92 VAL A C 1
ATOM 734 O O . VAL A 1 92 ? 13.751 44.900 -16.064 1.00 32.94 92 VAL A O 1
ATOM 737 N N . GLU A 1 93 ? 12.072 43.448 -16.324 1.00 27.75 93 GLU A N 1
ATOM 738 C CA . GLU A 1 93 ? 10.716 44.056 -16.232 1.00 27.75 93 GLU A CA 1
ATOM 739 C C . GLU A 1 93 ? 9.739 43.521 -17.310 1.00 27.75 93 GLU A C 1
ATOM 741 O O . GLU A 1 93 ? 9.931 43.660 -18.511 1.00 27.75 93 GLU A O 1
ATOM 746 N N . ILE A 1 94 ? 8.687 42.871 -16.795 1.00 43.22 94 ILE A N 1
ATOM 747 C CA . ILE A 1 94 ? 7.285 42.752 -17.238 1.00 43.22 94 ILE A CA 1
ATOM 748 C C . ILE A 1 94 ? 6.967 43.022 -18.721 1.00 43.22 94 ILE A C 1
ATOM 750 O O . ILE A 1 94 ? 6.743 44.163 -19.096 1.00 43.22 94 ILE A O 1
ATOM 754 N N . TYR A 1 95 ? 6.701 41.953 -19.483 1.00 28.30 95 TYR A N 1
ATOM 755 C CA . TYR A 1 95 ? 5.646 41.930 -20.508 1.00 28.30 95 TYR A CA 1
ATOM 756 C C . TYR A 1 95 ? 4.956 40.558 -20.524 1.00 28.30 95 TYR A C 1
ATOM 758 O O . TYR A 1 95 ? 5.578 39.527 -20.276 1.00 28.30 95 TYR A O 1
ATOM 766 N N . ALA A 1 96 ? 3.639 40.582 -20.729 1.00 42.50 96 ALA A N 1
ATOM 767 C CA . ALA A 1 96 ? 2.720 39.456 -20.610 1.00 42.50 96 ALA A CA 1
ATOM 768 C C . ALA A 1 96 ? 3.146 38.247 -21.461 1.00 42.50 96 ALA A C 1
ATOM 770 O O . ALA A 1 96 ? 3.078 38.281 -22.688 1.00 42.50 96 ALA A O 1
ATOM 771 N N . ASP A 1 97 ? 3.552 37.167 -20.793 1.00 28.69 97 ASP A N 1
ATOM 772 C CA . ASP A 1 97 ? 3.981 35.935 -21.445 1.00 28.69 97 ASP A CA 1
ATOM 773 C C . ASP A 1 97 ? 2.795 34.966 -21.554 1.00 28.69 97 ASP A C 1
ATOM 775 O O . ASP A 1 97 ? 2.353 34.360 -20.569 1.00 28.69 97 ASP A O 1
ATOM 779 N N . HIS A 1 98 ? 2.259 34.832 -22.768 1.00 38.31 98 HIS A N 1
ATOM 780 C CA . HIS A 1 98 ? 1.392 33.725 -23.154 1.00 38.31 98 HIS A CA 1
ATOM 781 C C . HIS A 1 98 ? 2.214 32.426 -23.116 1.00 38.31 98 HIS A C 1
ATOM 783 O O . HIS A 1 98 ? 2.675 31.916 -24.138 1.00 38.31 98 HIS A O 1
ATOM 789 N N . LYS A 1 99 ? 2.376 31.863 -21.913 1.00 35.53 99 LYS A N 1
ATOM 790 C CA . LYS A 1 99 ? 2.878 30.502 -21.724 1.00 35.53 99 LYS A CA 1
ATOM 791 C C . LYS A 1 99 ? 1.946 29.537 -22.441 1.00 35.53 99 LYS A C 1
ATOM 793 O O . LYS A 1 99 ? 0.841 29.257 -21.985 1.00 35.53 99 LYS A O 1
ATOM 798 N N . SER A 1 100 ? 2.419 29.002 -23.559 1.00 39.72 100 SER A N 1
ATOM 799 C CA . SER A 1 100 ? 1.873 27.769 -24.106 1.00 39.72 100 SER A CA 1
ATOM 800 C C . SER A 1 100 ? 2.178 26.650 -23.111 1.00 39.72 100 SER A C 1
ATOM 802 O O . SER A 1 100 ? 3.299 26.144 -23.024 1.00 39.72 100 SER A O 1
ATOM 804 N N . ASP A 1 101 ? 1.169 26.319 -22.304 1.00 32.69 101 ASP A N 1
ATOM 805 C CA . ASP A 1 101 ? 1.133 25.137 -21.456 1.00 32.69 101 ASP A CA 1
ATOM 806 C C . ASP A 1 101 ? 1.546 23.921 -22.291 1.00 32.69 101 ASP A C 1
ATOM 808 O O . ASP A 1 101 ? 0.806 23.439 -23.151 1.00 32.69 101 ASP A O 1
ATOM 812 N N . ALA A 1 102 ? 2.738 23.385 -22.025 1.00 43.88 102 ALA A N 1
ATOM 813 C CA . ALA A 1 102 ? 2.977 21.984 -22.310 1.00 43.88 102 ALA A CA 1
ATOM 814 C C . ALA A 1 102 ? 1.946 21.230 -21.470 1.00 43.88 102 ALA A C 1
ATOM 816 O O . ALA A 1 102 ? 2.076 21.211 -20.246 1.00 43.88 102 ALA A O 1
ATOM 817 N N . LEU A 1 103 ? 0.897 20.701 -22.112 1.00 44.75 103 LEU A N 1
ATOM 818 C CA . LEU A 1 103 ? -0.183 19.965 -21.461 1.00 44.75 103 LEU A CA 1
ATOM 819 C C . LEU A 1 103 ? 0.431 18.854 -20.597 1.00 44.75 103 LEU A C 1
ATOM 821 O O . LEU A 1 103 ? 0.725 17.755 -21.065 1.00 44.75 103 LEU A O 1
ATOM 825 N N . ILE A 1 104 ? 0.647 19.135 -19.313 1.00 50.69 104 ILE A N 1
ATOM 826 C CA . ILE A 1 104 ? 0.872 18.098 -18.321 1.00 50.69 104 ILE A CA 1
ATOM 827 C C . ILE A 1 104 ? -0.460 17.365 -18.295 1.00 50.69 104 ILE A C 1
ATOM 829 O O . ILE A 1 104 ? -1.450 17.909 -17.815 1.00 50.69 104 ILE A O 1
ATOM 833 N N . SER A 1 105 ? -0.521 16.172 -18.881 1.00 63.94 105 SER A N 1
ATOM 834 C CA . SER A 1 105 ? -1.744 15.382 -18.875 1.00 63.94 105 SER A CA 1
ATOM 835 C C . SER A 1 105 ? -1.999 14.905 -17.449 1.00 63.94 105 SER A C 1
ATOM 837 O O . SER A 1 105 ? -1.442 13.924 -16.957 1.00 63.94 105 SER A O 1
ATOM 839 N N . PHE A 1 106 ? -2.818 15.669 -16.737 1.00 75.44 106 PHE A N 1
ATOM 840 C CA . PHE A 1 106 ? -3.355 15.272 -15.452 1.00 75.44 106 PHE A CA 1
ATOM 841 C C . PHE A 1 106 ? -4.448 14.249 -15.715 1.00 75.44 106 PHE A C 1
ATOM 843 O O . PHE A 1 106 ? -5.446 14.551 -16.364 1.00 75.44 106 PHE A O 1
ATOM 850 N N . THR A 1 107 ? -4.261 13.036 -15.210 1.00 87.81 107 THR A N 1
ATOM 851 C CA . THR A 1 107 ? -5.324 12.031 -15.245 1.00 87.81 107 THR A CA 1
ATOM 852 C C . THR A 1 107 ? -6.058 12.041 -13.913 1.00 87.81 107 THR A C 1
ATOM 854 O O . THR A 1 107 ? -5.430 12.058 -12.850 1.00 87.81 107 THR A O 1
ATOM 857 N N . SER A 1 108 ? -7.385 12.022 -13.978 1.00 91.12 108 SER A N 1
ATOM 858 C CA . SER A 1 108 ? -8.244 11.745 -12.833 1.00 91.12 108 SER A CA 1
ATOM 859 C C . SER A 1 108 ? -8.902 10.389 -13.029 1.00 91.12 108 SER A C 1
ATOM 861 O O . SER A 1 108 ? -9.390 10.088 -14.117 1.00 91.12 108 SER A O 1
ATOM 863 N N . ILE A 1 109 ? -8.927 9.573 -11.980 1.00 93.06 109 ILE A N 1
ATOM 864 C CA . ILE A 1 109 ? -9.605 8.275 -11.988 1.00 93.06 109 ILE A CA 1
ATOM 865 C C . ILE A 1 109 ? -10.613 8.214 -10.849 1.00 93.06 109 ILE A C 1
ATOM 867 O O . ILE A 1 109 ? -10.374 8.722 -9.751 1.00 93.06 109 ILE A O 1
ATOM 871 N N . ARG A 1 110 ? -11.743 7.565 -11.116 1.00 94.31 110 ARG A N 1
ATOM 872 C CA . ARG A 1 110 ? -12.737 7.219 -10.104 1.00 94.31 110 ARG A CA 1
ATOM 873 C C . ARG A 1 110 ? -12.824 5.711 -10.032 1.00 94.31 110 ARG A C 1
ATOM 875 O O . ARG A 1 110 ? -13.043 5.063 -11.051 1.00 94.31 110 ARG A O 1
ATOM 882 N N . VAL A 1 111 ? -12.629 5.165 -8.843 1.00 93.88 111 VAL A N 1
ATOM 883 C CA . VAL A 1 111 ? -12.586 3.724 -8.623 1.00 93.88 111 VAL A CA 1
ATOM 884 C C . VAL A 1 111 ? -13.415 3.350 -7.407 1.00 93.88 111 VAL A C 1
ATOM 886 O O . VAL A 1 111 ? -13.418 4.048 -6.393 1.00 93.88 111 VAL A O 1
ATOM 889 N N . ASN A 1 112 ? -14.107 2.221 -7.508 1.00 94.56 112 ASN A N 1
ATOM 890 C CA . ASN A 1 112 ? -14.777 1.603 -6.374 1.00 94.56 112 ASN A CA 1
ATOM 891 C C . ASN A 1 112 ? -13.815 0.599 -5.750 1.00 94.56 112 ASN A C 1
ATOM 893 O O . ASN A 1 112 ? -13.401 -0.367 -6.391 1.00 94.56 112 ASN A O 1
ATOM 897 N N . LEU A 1 113 ? -13.430 0.856 -4.509 1.00 95.81 113 LEU A N 1
ATOM 898 C CA . LEU A 1 113 ? -12.486 0.044 -3.768 1.00 95.81 113 LEU A CA 1
ATOM 899 C C . LEU A 1 113 ? -13.244 -0.897 -2.834 1.00 95.81 113 LEU A C 1
ATOM 901 O O . LEU A 1 113 ? -13.849 -0.446 -1.861 1.00 95.81 113 LEU A O 1
ATOM 905 N N . VAL A 1 114 ? -13.197 -2.195 -3.122 1.00 96.50 114 VAL A N 1
ATOM 906 C CA . VAL A 1 114 ? -13.918 -3.218 -2.354 1.00 96.50 114 VAL A CA 1
ATOM 907 C C . VAL A 1 114 ? -13.013 -3.764 -1.253 1.00 96.50 114 VAL A C 1
ATOM 909 O O . VAL A 1 114 ? -12.031 -4.453 -1.520 1.00 96.50 114 VAL A O 1
ATOM 912 N N . ILE A 1 115 ? -13.321 -3.462 0.002 1.00 95.94 115 ILE A N 1
ATOM 913 C CA . ILE A 1 115 ? -12.626 -4.002 1.171 1.00 95.94 115 ILE A CA 1
ATOM 914 C C . ILE A 1 115 ? -13.454 -5.164 1.708 1.00 95.94 115 ILE A C 1
ATOM 916 O O . ILE A 1 115 ? -14.597 -4.964 2.115 1.00 95.94 115 ILE A O 1
ATOM 920 N N . SER A 1 116 ? -12.863 -6.362 1.739 1.00 95.12 116 SER A N 1
ATOM 921 C CA . SER A 1 116 ? -13.553 -7.545 2.252 1.00 95.12 116 SER A CA 1
ATOM 922 C C . SER A 1 116 ? -14.005 -7.353 3.698 1.00 95.12 116 SER A C 1
ATOM 924 O O . SER A 1 116 ? -13.341 -6.657 4.478 1.00 95.12 116 SER A O 1
ATOM 926 N N . GLN A 1 117 ? -15.097 -8.010 4.082 1.00 95.00 117 GLN A N 1
ATOM 927 C CA . GLN A 1 117 ? -15.616 -7.986 5.450 1.00 95.00 117 GLN A CA 1
ATOM 928 C C . GLN A 1 117 ? -14.515 -8.271 6.489 1.00 95.00 117 GLN A C 1
ATOM 930 O O . GLN A 1 117 ? -14.393 -7.539 7.472 1.00 95.00 117 GLN A O 1
ATOM 935 N N . GLU A 1 118 ? -13.680 -9.287 6.263 1.00 94.25 118 GLU A N 1
ATOM 936 C CA . GLU A 1 118 ? -12.562 -9.647 7.146 1.00 94.25 118 GLU A CA 1
ATOM 937 C C . GLU A 1 118 ? -11.576 -8.481 7.329 1.00 94.25 118 GLU A C 1
ATOM 939 O O . GLU A 1 118 ? -11.276 -8.069 8.454 1.00 94.25 118 GLU A O 1
ATOM 944 N N . LYS A 1 119 ? -11.120 -7.879 6.220 1.00 94.50 119 LYS A N 1
ATOM 945 C CA . LYS A 1 119 ? -10.211 -6.726 6.258 1.00 94.50 119 LYS A CA 1
ATOM 946 C C . LYS A 1 119 ? -10.865 -5.530 6.939 1.00 94.50 119 LYS A C 1
ATOM 948 O O . LYS A 1 119 ? -10.202 -4.846 7.720 1.00 94.50 119 LYS A O 1
ATOM 953 N N . TRP A 1 120 ? -12.152 -5.293 6.686 1.00 95.50 120 TRP A N 1
ATOM 954 C CA . TRP A 1 120 ? -12.906 -4.218 7.321 1.00 95.50 120 TRP A CA 1
ATOM 955 C C . TRP A 1 120 ? -12.993 -4.398 8.836 1.00 95.50 120 TRP A C 1
ATOM 957 O O . TRP A 1 120 ? -12.756 -3.439 9.567 1.00 95.50 120 TRP A O 1
ATOM 967 N N . GLN A 1 121 ? -13.243 -5.611 9.338 1.00 94.06 121 GLN A N 1
ATOM 968 C CA . GLN A 1 121 ? -13.296 -5.860 10.785 1.00 94.06 121 GLN A CA 1
ATOM 969 C C . GLN A 1 121 ? -11.988 -5.501 11.502 1.00 94.06 121 GLN A C 1
ATOM 971 O O . GLN A 1 121 ? -12.027 -5.014 12.637 1.00 94.06 121 GLN A O 1
ATOM 976 N N . ASN A 1 122 ? -10.848 -5.671 10.831 1.00 92.56 122 ASN A N 1
ATOM 977 C CA . ASN A 1 122 ? -9.538 -5.317 11.375 1.00 92.56 122 ASN A CA 1
ATOM 978 C C . ASN A 1 122 ? -9.323 -3.800 11.462 1.00 92.56 122 ASN A C 1
ATOM 980 O O . ASN A 1 122 ? -8.643 -3.326 12.373 1.00 92.56 122 ASN A O 1
ATOM 984 N N . ILE A 1 123 ? -9.932 -3.028 10.556 1.00 94.69 123 ILE A N 1
ATOM 985 C CA . ILE A 1 123 ? -9.698 -1.580 10.439 1.00 94.69 123 ILE A CA 1
ATOM 986 C C . ILE A 1 123 ? -10.894 -0.708 10.834 1.00 94.69 123 ILE A C 1
ATOM 988 O O . ILE A 1 123 ? -10.776 0.517 10.789 1.00 94.69 123 ILE A O 1
ATOM 992 N N . LYS A 1 124 ? -12.023 -1.317 11.221 1.00 93.25 124 LYS A N 1
ATOM 993 C CA . LYS A 1 124 ? -13.291 -0.638 11.521 1.00 93.25 124 LYS A CA 1
ATOM 994 C C . LYS A 1 124 ? -13.133 0.516 12.519 1.00 93.25 124 LYS A C 1
ATOM 996 O O . LYS A 1 124 ? -12.177 0.517 13.302 1.00 93.25 124 LYS A O 1
ATOM 1001 N N . PRO A 1 125 ? -14.067 1.482 12.528 1.00 94.75 125 PRO A N 1
ATOM 1002 C CA . PRO A 1 125 ? -14.020 2.605 13.452 1.00 94.75 125 PRO A CA 1
ATOM 1003 C C . PRO A 1 125 ? -13.870 2.175 14.913 1.00 94.75 125 PRO A C 1
ATOM 1005 O O . PRO A 1 125 ? -14.468 1.201 15.372 1.00 94.75 125 PRO A O 1
ATOM 1008 N N . GLN A 1 126 ? -13.053 2.926 15.637 1.00 93.88 126 GLN A N 1
ATOM 1009 C CA . GLN A 1 126 ? -12.843 2.817 17.067 1.00 93.88 126 GLN A CA 1
ATOM 1010 C C . GLN A 1 126 ? -12.870 4.218 17.674 1.00 93.88 126 GLN A C 1
ATOM 1012 O O . GLN A 1 126 ? -12.384 5.193 17.089 1.00 93.88 126 GLN A O 1
ATOM 1017 N N . GLU A 1 127 ? -13.424 4.290 18.874 1.00 92.69 127 GLU A N 1
ATOM 1018 C CA . GLU A 1 127 ? -13.400 5.485 19.691 1.00 92.69 127 GLU A CA 1
ATOM 1019 C C . GLU A 1 127 ? -11.975 5.815 20.162 1.00 92.69 127 GLU A C 1
ATOM 1021 O O . GLU A 1 127 ? -11.224 4.952 20.629 1.00 92.69 127 GLU A O 1
ATOM 1026 N N . LYS A 1 128 ? -11.595 7.086 20.045 1.00 89.12 128 LYS A N 1
ATOM 1027 C CA . LYS A 1 128 ? -10.376 7.649 20.616 1.00 89.12 128 LYS A CA 1
ATOM 1028 C C . LYS A 1 128 ? -10.712 8.856 21.471 1.00 89.12 128 LYS A C 1
ATOM 1030 O O . LYS A 1 128 ? -11.207 9.869 20.974 1.00 89.12 128 LYS A O 1
ATOM 1035 N N . ILE A 1 129 ? -10.361 8.754 22.743 1.00 89.81 129 ILE A N 1
ATOM 1036 C CA . ILE A 1 129 ? -10.529 9.823 23.718 1.00 89.81 129 ILE A CA 1
ATOM 1037 C C . ILE A 1 129 ? -9.270 10.690 23.690 1.00 89.81 129 ILE A C 1
ATOM 1039 O O . ILE A 1 129 ? -8.162 10.209 23.926 1.00 89.81 129 ILE A O 1
ATOM 1043 N N . TYR A 1 130 ? -9.440 11.973 23.382 1.00 85.12 130 TYR A N 1
ATOM 1044 C CA . TYR A 1 130 ? -8.384 12.980 23.446 1.00 85.12 130 TYR A CA 1
ATOM 1045 C C . TYR A 1 130 ? -8.801 14.057 24.447 1.00 85.12 130 TYR A C 1
ATOM 1047 O O . TYR A 1 130 ? -9.620 14.933 24.148 1.00 85.12 130 TYR A O 1
ATOM 1055 N N . GLY A 1 131 ? -8.250 13.975 25.660 1.00 87.56 131 GLY A N 1
ATOM 1056 C CA . GLY A 1 131 ? -8.674 14.817 26.776 1.00 87.56 131 GLY A CA 1
ATOM 1057 C C . GLY A 1 131 ? -10.157 14.600 27.078 1.00 87.56 131 GLY A C 1
ATOM 1058 O O . GLY A 1 131 ? -10.564 13.492 27.401 1.00 87.56 131 GLY A O 1
ATOM 1059 N N . LYS A 1 132 ? -10.970 15.654 26.933 1.00 90.56 132 LYS A N 1
ATOM 1060 C CA . LYS A 1 132 ? -12.429 15.611 27.152 1.00 90.56 132 LYS A CA 1
ATOM 1061 C C . LYS A 1 132 ? -13.251 15.361 25.878 1.00 90.56 132 LYS A C 1
ATOM 1063 O O . LYS A 1 132 ? -14.475 15.358 25.943 1.00 90.56 132 LYS A O 1
ATOM 1068 N N . ARG A 1 133 ? -12.613 15.230 24.708 1.00 87.25 133 ARG A N 1
ATOM 1069 C CA . ARG A 1 133 ? -13.303 15.072 23.417 1.00 87.25 133 ARG A CA 1
ATOM 1070 C C . ARG A 1 133 ? -13.178 13.645 22.901 1.00 87.25 133 ARG A C 1
ATOM 1072 O O . ARG A 1 133 ? -12.089 13.070 22.899 1.00 87.25 133 ARG A O 1
ATOM 1079 N N . ILE A 1 134 ? -14.293 13.123 22.407 1.00 87.69 134 ILE A N 1
ATOM 1080 C CA . ILE A 1 134 ? -14.387 11.805 21.789 1.00 87.69 134 ILE A CA 1
ATOM 1081 C C . ILE A 1 134 ? -14.295 11.968 20.271 1.00 87.69 134 ILE A C 1
ATOM 1083 O O . ILE A 1 134 ? -15.045 12.741 19.675 1.00 87.69 134 ILE A O 1
ATOM 1087 N N . TYR A 1 135 ? -13.377 11.237 19.644 1.00 89.69 135 TYR A N 1
ATOM 1088 C CA . TYR A 1 135 ? -13.222 11.190 18.194 1.00 89.69 135 TYR A CA 1
ATOM 1089 C C . TYR A 1 135 ? -13.345 9.756 17.695 1.00 89.69 135 TYR A C 1
ATOM 1091 O O . TYR A 1 135 ? -12.769 8.839 18.272 1.00 89.69 135 TYR A O 1
ATOM 1099 N N . TRP A 1 136 ? -14.013 9.568 16.563 1.00 93.06 136 TRP A N 1
ATOM 1100 C CA . TRP A 1 136 ? -14.084 8.276 15.888 1.00 93.06 136 TRP A CA 1
ATOM 1101 C C . TRP A 1 136 ? -13.057 8.211 14.760 1.00 93.06 136 TRP A C 1
ATOM 1103 O O . TRP A 1 136 ? -12.997 9.096 13.899 1.00 93.06 136 TRP A O 1
ATOM 1113 N N . LYS A 1 137 ? -12.212 7.178 14.781 1.00 93.75 137 LYS A N 1
ATOM 1114 C CA . LYS A 1 137 ? -11.142 6.959 13.797 1.00 93.75 137 LYS A CA 1
ATOM 1115 C C . LYS A 1 137 ? -11.050 5.484 13.436 1.00 93.75 137 LYS A C 1
ATOM 1117 O O . LYS A 1 137 ? -11.341 4.623 14.257 1.00 93.75 137 LYS A O 1
ATOM 1122 N N . LEU A 1 138 ? -10.595 5.181 12.228 1.00 95.06 138 LEU A N 1
ATOM 1123 C CA . LEU A 1 138 ? -10.249 3.813 11.844 1.00 95.06 138 LEU A CA 1
ATOM 1124 C C . LEU A 1 138 ? -9.094 3.282 12.708 1.00 95.06 138 LEU A C 1
ATOM 1126 O O . LEU A 1 138 ? -8.187 4.033 13.099 1.00 95.06 138 LEU A O 1
ATOM 1130 N N . ARG A 1 139 ? -9.114 1.975 12.983 1.00 93.88 139 ARG A N 1
ATOM 1131 C CA . ARG A 1 139 ? -8.052 1.279 13.727 1.00 93.88 139 ARG A CA 1
ATOM 1132 C C . ARG A 1 139 ? -6.711 1.349 13.000 1.00 93.88 139 ARG A C 1
ATOM 1134 O O . ARG A 1 139 ? -6.641 1.485 11.779 1.00 93.88 139 ARG A O 1
ATOM 1141 N N . GLN A 1 140 ? -5.618 1.258 13.758 1.00 91.38 140 GLN A N 1
ATOM 1142 C CA . GLN A 1 140 ? -4.266 1.299 13.198 1.00 91.38 140 GLN A CA 1
ATOM 1143 C C . GLN A 1 140 ? -4.072 0.204 12.133 1.00 91.38 140 GLN A C 1
ATOM 1145 O O . GLN A 1 140 ? -4.503 -0.925 12.320 1.00 91.38 140 GLN A O 1
ATOM 1150 N N . GLY A 1 141 ? -3.422 0.551 11.017 1.00 91.44 141 GLY A N 1
ATOM 1151 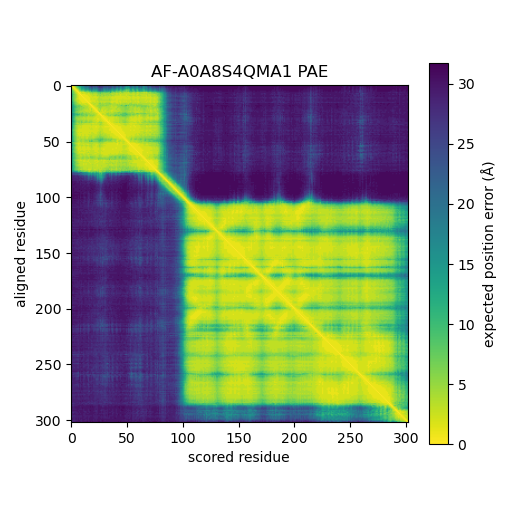C CA . GLY A 1 141 ? -3.252 -0.339 9.857 1.00 91.44 141 GLY A CA 1
ATOM 1152 C C . GLY A 1 141 ? -4.236 -0.076 8.710 1.00 91.44 141 GLY A C 1
ATOM 1153 O O . GLY A 1 141 ? -3.994 -0.520 7.591 1.00 91.44 141 GLY A O 1
ATOM 1154 N N . TRP A 1 142 ? -5.281 0.737 8.923 1.00 95.06 142 TRP A N 1
ATOM 1155 C CA . TRP A 1 142 ? -6.247 1.113 7.876 1.00 95.06 142 TRP A CA 1
ATOM 1156 C C . TRP A 1 142 ? -5.592 1.640 6.591 1.00 95.06 142 TRP A C 1
ATOM 1158 O O . TRP A 1 142 ? -5.973 1.264 5.486 1.00 95.06 142 TRP A O 1
ATOM 1168 N N . ALA A 1 143 ? -4.558 2.470 6.729 1.00 95.31 143 ALA A N 1
ATOM 1169 C CA . ALA A 1 143 ? -3.859 3.075 5.605 1.00 95.31 143 ALA A CA 1
ATOM 1170 C C . ALA A 1 143 ? -3.094 2.039 4.766 1.00 95.31 143 ALA A C 1
ATOM 1172 O O . ALA A 1 143 ? -2.808 2.292 3.596 1.00 95.31 143 ALA A O 1
ATOM 1173 N N . ASP A 1 144 ? -2.672 0.924 5.369 1.00 94.31 144 ASP A N 1
ATOM 1174 C CA . ASP A 1 144 ? -2.014 -0.180 4.665 1.00 94.31 144 ASP A CA 1
ATOM 1175 C C . ASP A 1 144 ? -3.041 -1.001 3.888 1.00 94.31 144 ASP A C 1
ATOM 1177 O O . ASP A 1 144 ? -2.802 -1.315 2.725 1.00 94.31 144 ASP A O 1
ATOM 1181 N N . VAL A 1 145 ? -4.200 -1.270 4.499 1.00 95.19 145 VAL A N 1
ATOM 1182 C CA . VAL A 1 145 ? -5.317 -1.971 3.850 1.00 95.19 145 VAL A CA 1
ATOM 1183 C C . VAL A 1 145 ? -5.821 -1.195 2.637 1.00 95.19 145 VAL A C 1
ATOM 1185 O O . VAL A 1 145 ? -5.971 -1.782 1.568 1.00 95.19 145 VAL A O 1
ATOM 1188 N N . VAL A 1 146 ? -6.028 0.119 2.762 1.00 95.62 146 VAL A N 1
ATOM 1189 C CA . VAL A 1 146 ? -6.492 0.955 1.642 1.00 95.62 146 VAL A CA 1
ATOM 1190 C C . VAL A 1 146 ? -5.451 1.004 0.521 1.00 95.62 146 VAL A C 1
ATOM 1192 O O . VAL A 1 146 ? -5.801 0.750 -0.626 1.00 95.62 146 VAL A O 1
ATOM 1195 N N . ALA A 1 147 ? -4.172 1.265 0.833 1.00 95.12 147 ALA A N 1
ATOM 1196 C CA . ALA A 1 147 ? -3.107 1.276 -0.181 1.00 95.12 147 ALA A CA 1
ATOM 1197 C C . ALA A 1 147 ? -2.985 -0.063 -0.915 1.00 95.12 147 ALA A C 1
ATOM 1199 O O . ALA A 1 147 ? -2.838 -0.088 -2.134 1.00 95.12 147 ALA A O 1
ATOM 1200 N N . GLU A 1 148 ? -3.015 -1.170 -0.175 1.00 94.38 148 GLU A N 1
ATOM 1201 C CA . GLU A 1 148 ? -2.876 -2.493 -0.767 1.00 94.38 148 GLU A CA 1
ATOM 1202 C C . GLU A 1 148 ? -4.073 -2.859 -1.633 1.00 94.38 148 GLU A C 1
ATOM 1204 O O . GLU A 1 148 ? -3.889 -3.322 -2.751 1.00 94.38 148 GLU A O 1
ATOM 1209 N N . THR A 1 149 ? -5.289 -2.616 -1.146 1.00 95.12 149 THR A N 1
ATOM 1210 C CA . THR A 1 149 ? -6.505 -2.897 -1.917 1.00 95.12 149 THR A CA 1
ATOM 1211 C C . THR A 1 149 ? -6.522 -2.059 -3.196 1.00 95.12 149 THR A C 1
ATOM 1213 O O . THR A 1 149 ? -6.890 -2.566 -4.251 1.00 95.12 149 THR A O 1
ATOM 1216 N N . LEU A 1 150 ? -6.067 -0.801 -3.127 1.00 95.00 150 LEU A N 1
ATOM 1217 C CA . LEU A 1 150 ? -6.027 0.098 -4.280 1.00 95.00 150 LEU A CA 1
ATOM 1218 C C . LEU A 1 150 ? -5.036 -0.392 -5.337 1.00 95.00 150 LEU A C 1
ATOM 1220 O O . LEU A 1 150 ? -5.343 -0.365 -6.524 1.00 95.00 150 LEU A O 1
ATOM 1224 N N . TRP A 1 151 ? -3.872 -0.879 -4.903 1.00 94.12 151 TRP A N 1
ATOM 1225 C CA . TRP A 1 151 ? -2.912 -1.511 -5.800 1.00 94.12 151 TRP A CA 1
ATOM 1226 C C . TRP A 1 151 ? -3.472 -2.796 -6.420 1.00 94.12 151 TRP A C 1
ATOM 1228 O O . TRP A 1 151 ? -3.448 -2.947 -7.633 1.00 94.12 151 TRP A O 1
ATOM 1238 N N . VAL A 1 152 ? -3.989 -3.709 -5.596 1.00 92.81 152 VAL A N 1
ATOM 1239 C CA . VAL A 1 152 ? -4.414 -5.046 -6.039 1.00 92.81 152 VAL A CA 1
ATOM 1240 C C . VAL A 1 152 ? -5.614 -4.993 -6.987 1.00 92.81 152 VAL A C 1
ATOM 1242 O O . VAL A 1 152 ? -5.698 -5.821 -7.883 1.00 92.81 152 VAL A O 1
ATOM 1245 N N . GLN A 1 153 ? -6.547 -4.055 -6.796 1.00 93.00 153 GLN A N 1
ATOM 1246 C CA . GLN A 1 153 ? -7.751 -3.967 -7.633 1.00 93.00 153 GLN A CA 1
ATOM 1247 C C . GLN A 1 153 ? -7.582 -3.058 -8.850 1.00 93.00 153 GLN A C 1
ATOM 1249 O O . GLN A 1 153 ? -8.187 -3.323 -9.882 1.00 93.00 153 GLN A O 1
ATOM 1254 N N . HIS A 1 154 ? -6.796 -1.984 -8.726 1.00 92.12 154 HIS A N 1
ATOM 1255 C CA . HIS A 1 154 ? -6.777 -0.901 -9.718 1.00 92.12 154 HIS A CA 1
ATOM 1256 C C . HIS A 1 154 ? -5.375 -0.545 -10.223 1.00 92.12 154 HIS A C 1
ATOM 1258 O O . HIS A 1 154 ? -5.256 0.347 -11.056 1.00 92.12 154 HIS A O 1
ATOM 1264 N N . HIS A 1 155 ? -4.317 -1.197 -9.722 1.00 90.56 155 HIS A N 1
ATOM 1265 C CA . HIS A 1 155 ? -2.920 -0.990 -10.135 1.00 90.56 155 HIS A CA 1
ATOM 1266 C C . HIS A 1 155 ? -2.498 0.488 -10.193 1.00 90.56 155 HIS A C 1
ATOM 1268 O O . HIS A 1 155 ? -1.830 0.941 -11.116 1.00 90.56 155 HIS A O 1
ATOM 1274 N N . VAL A 1 156 ? -2.905 1.274 -9.190 1.00 90.56 156 VAL A N 1
ATOM 1275 C CA . VAL A 1 156 ? -2.555 2.699 -9.138 1.00 90.56 156 VAL A CA 1
ATOM 1276 C C . VAL A 1 156 ? -1.113 2.866 -8.651 1.00 90.56 156 VAL A C 1
ATOM 1278 O O . VAL A 1 156 ? -0.821 2.701 -7.466 1.00 90.56 156 VAL A O 1
ATOM 1281 N N . ASP A 1 157 ? -0.226 3.281 -9.554 1.00 88.50 157 ASP A N 1
ATOM 1282 C CA . ASP A 1 157 ? 1.227 3.434 -9.342 1.00 88.50 157 ASP A CA 1
ATOM 1283 C C . ASP A 1 157 ? 1.643 4.558 -8.369 1.00 88.50 157 ASP A C 1
ATOM 1285 O O . ASP A 1 157 ? 2.829 4.784 -8.116 1.00 88.50 157 ASP A O 1
ATOM 1289 N N . CYS A 1 158 ? 0.686 5.272 -7.776 1.00 92.81 158 CYS A N 1
ATOM 1290 C CA . CYS A 1 158 ? 0.963 6.382 -6.872 1.00 92.81 158 CYS A CA 1
ATOM 1291 C C . CYS A 1 158 ? 1.486 5.928 -5.499 1.00 92.81 158 CYS A C 1
ATOM 1293 O O . CYS A 1 158 ? 0.920 5.074 -4.814 1.00 92.81 158 CYS A O 1
ATOM 1295 N N . VAL A 1 159 ? 2.526 6.611 -5.015 1.00 94.69 159 VAL A N 1
ATOM 1296 C CA . VAL A 1 159 ? 3.080 6.433 -3.664 1.00 94.69 159 VAL A CA 1
ATOM 1297 C C . VAL A 1 159 ? 2.261 7.234 -2.641 1.00 94.69 159 VAL A C 1
ATOM 1299 O O . VAL A 1 159 ? 2.707 8.275 -2.143 1.00 94.69 159 VAL A O 1
ATOM 1302 N N . PHE A 1 160 ? 1.042 6.777 -2.340 1.00 95.06 160 PHE A N 1
ATOM 1303 C CA . PHE A 1 160 ? 0.127 7.496 -1.448 1.00 95.06 160 PHE A CA 1
ATOM 1304 C C . PHE A 1 160 ? 0.579 7.529 0.016 1.00 95.06 160 PHE A C 1
ATOM 1306 O O . PHE A 1 160 ? 0.934 6.515 0.625 1.00 95.06 160 PHE A O 1
ATOM 1313 N N . VAL A 1 161 ? 0.476 8.720 0.601 1.00 94.62 161 VAL A N 1
ATOM 1314 C CA . VAL A 1 161 ? 0.472 8.971 2.041 1.00 94.62 161 VAL A CA 1
ATOM 1315 C C . VAL A 1 161 ? -0.911 9.458 2.423 1.00 94.62 161 VAL A C 1
ATOM 1317 O O . VAL A 1 161 ? -1.353 10.520 1.983 1.00 94.62 161 VAL A O 1
ATOM 1320 N N . PHE A 1 162 ? -1.580 8.689 3.272 1.00 94.81 162 PHE A N 1
ATOM 1321 C CA . PHE A 1 162 ? -2.867 9.076 3.823 1.00 94.81 162 PHE A CA 1
ATOM 1322 C C . PHE A 1 162 ? -2.669 9.950 5.060 1.00 94.81 162 PHE A C 1
ATOM 1324 O O . PHE A 1 162 ? -1.862 9.620 5.932 1.00 94.81 162 PHE A O 1
ATOM 1331 N N . LYS A 1 163 ? -3.389 11.071 5.116 1.00 89.88 163 LYS A N 1
ATOM 1332 C CA . LYS A 1 163 ? -3.323 12.039 6.218 1.00 89.88 163 LYS A CA 1
ATOM 1333 C C . LYS A 1 163 ? -4.470 11.833 7.196 1.00 89.88 163 LYS A C 1
ATOM 1335 O O . LYS A 1 163 ? -4.239 11.654 8.389 1.00 89.88 163 LYS A O 1
ATOM 1340 N N . ASN A 1 164 ? -5.693 11.823 6.673 1.00 88.12 164 ASN A N 1
ATOM 1341 C CA . ASN A 1 164 ? -6.906 11.890 7.473 1.00 88.12 164 ASN A CA 1
ATOM 1342 C C . ASN A 1 164 ? -7.817 10.704 7.170 1.00 88.12 164 ASN A C 1
ATOM 1344 O O . ASN A 1 164 ? -7.983 10.314 6.017 1.00 88.12 164 ASN A O 1
ATOM 1348 N N . ASN A 1 165 ? -8.426 10.167 8.223 1.00 93.88 165 ASN A N 1
ATOM 1349 C CA . ASN A 1 165 ? -9.667 9.407 8.145 1.00 93.88 165 ASN A CA 1
ATOM 1350 C C . ASN A 1 165 ? -10.649 10.065 9.118 1.00 93.88 165 ASN A C 1
ATOM 1352 O O . ASN A 1 165 ? -10.298 10.269 10.282 1.00 93.88 165 ASN A O 1
ATOM 1356 N N . ASN A 1 166 ? -11.828 10.460 8.658 1.00 93.00 166 ASN A N 1
ATOM 1357 C CA . ASN A 1 166 ? -12.849 11.069 9.509 1.00 93.00 166 ASN A CA 1
ATOM 1358 C C . ASN A 1 166 ? -14.116 10.231 9.445 1.00 93.00 166 ASN A C 1
ATOM 1360 O O . ASN A 1 166 ? -14.573 9.902 8.351 1.00 93.00 166 ASN A O 1
ATOM 1364 N N . ILE A 1 167 ? -14.645 9.902 10.620 1.00 94.69 167 ILE A N 1
ATOM 1365 C CA . ILE A 1 167 ? -15.898 9.175 10.790 1.00 94.69 167 ILE A CA 1
ATOM 1366 C C . ILE A 1 167 ? -16.966 10.164 11.240 1.00 94.69 167 ILE A C 1
ATOM 1368 O O . ILE A 1 167 ? -16.744 10.926 12.184 1.00 94.69 167 ILE A O 1
ATOM 1372 N N . TYR A 1 168 ? -18.118 10.125 10.584 1.00 92.44 168 TYR A N 1
ATOM 1373 C CA . TYR A 1 168 ? -19.273 10.948 10.906 1.00 92.44 168 TYR A CA 1
ATOM 1374 C C . TYR A 1 168 ? -20.447 10.029 11.241 1.00 92.44 168 TYR A C 1
ATOM 1376 O O . TYR A 1 168 ? -20.925 9.284 10.393 1.00 92.44 168 TYR A O 1
ATOM 1384 N N . LEU A 1 169 ? -20.894 10.080 12.497 1.00 87.69 169 LEU A N 1
ATOM 1385 C CA . LEU A 1 169 ? -21.976 9.230 13.012 1.00 87.69 169 LEU A CA 1
ATOM 1386 C C . LEU A 1 169 ? -23.350 9.912 12.994 1.00 87.69 169 LEU A C 1
ATOM 1388 O O . LE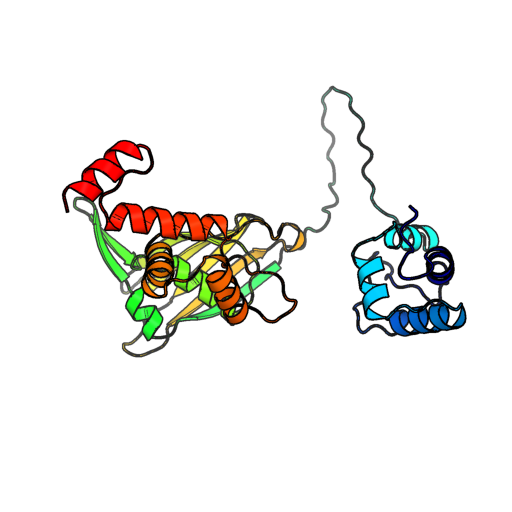U A 1 169 ? -24.355 9.289 13.317 1.00 87.69 169 LEU A O 1
ATOM 1392 N N . GLY A 1 170 ? -23.406 11.206 12.670 1.00 83.12 170 GLY A N 1
ATOM 1393 C CA . GLY A 1 170 ? -24.664 11.944 12.651 1.00 83.12 170 GLY A CA 1
ATOM 1394 C C . GLY A 1 170 ? -25.583 11.452 11.534 1.00 83.12 170 GLY A C 1
ATOM 1395 O O . GLY A 1 170 ? -25.131 11.272 10.408 1.00 83.12 170 GLY A O 1
ATOM 1396 N N . ALA A 1 171 ? -26.880 11.317 11.818 1.00 79.81 171 ALA A N 1
ATOM 1397 C CA . ALA A 1 171 ? -27.880 10.893 10.830 1.00 79.81 171 ALA A CA 1
ATOM 1398 C C . ALA A 1 171 ? -27.950 11.816 9.593 1.00 79.81 171 ALA A C 1
ATOM 1400 O O . ALA A 1 171 ? -28.270 11.364 8.499 1.00 79.81 171 ALA A O 1
ATOM 1401 N N . ASN A 1 172 ? -27.588 13.094 9.761 1.00 84.50 172 ASN A N 1
ATOM 1402 C CA . ASN A 1 172 ? -27.560 14.098 8.692 1.00 84.50 172 ASN A CA 1
ATOM 1403 C C . ASN A 1 172 ? -26.207 14.168 7.958 1.00 84.50 172 ASN A C 1
ATOM 1405 O O . ASN A 1 172 ? -26.020 15.018 7.085 1.00 84.50 172 ASN A O 1
ATOM 1409 N N . ALA A 1 173 ? -25.225 13.341 8.331 1.00 87.12 173 ALA A N 1
ATOM 1410 C CA . ALA A 1 173 ? -23.925 13.350 7.679 1.00 87.12 173 ALA A CA 1
ATOM 1411 C C . ALA A 1 173 ? -24.036 12.781 6.258 1.00 87.12 173 ALA A C 1
ATOM 1413 O O . ALA A 1 173 ? -24.542 11.683 6.047 1.00 87.12 173 ALA A O 1
ATOM 1414 N N . LYS A 1 174 ? -23.503 13.517 5.276 1.00 90.62 174 LYS A N 1
ATOM 1415 C CA . LYS A 1 174 ? -23.489 13.087 3.867 1.00 90.62 174 LYS A CA 1
ATOM 1416 C C . LYS A 1 174 ? -22.687 11.799 3.643 1.00 90.62 174 LYS A C 1
ATOM 1418 O O . LYS A 1 174 ? -23.013 11.014 2.757 1.00 90.62 174 LYS A O 1
ATOM 1423 N N . PHE A 1 175 ? -21.613 11.622 4.407 1.00 93.06 175 PHE A N 1
ATOM 1424 C CA . PHE A 1 175 ? -20.720 10.474 4.326 1.00 93.06 175 PHE A CA 1
ATOM 1425 C C . PHE A 1 175 ? -20.465 9.946 5.729 1.00 93.06 175 PHE A C 1
ATOM 1427 O O . PHE A 1 175 ? -20.161 10.729 6.622 1.00 93.06 175 PHE A O 1
ATOM 1434 N N . PHE A 1 176 ? -20.506 8.631 5.896 1.00 94.94 176 PHE A N 1
ATOM 1435 C CA . PHE A 1 176 ? -20.092 7.950 7.116 1.00 94.94 176 PHE A CA 1
ATOM 1436 C C . PHE A 1 176 ? -18.572 8.012 7.333 1.00 94.94 176 PHE A C 1
ATOM 1438 O O . PHE A 1 176 ? -18.108 8.253 8.444 1.00 94.94 176 PHE A O 1
ATOM 1445 N N . LEU A 1 177 ? -17.779 7.814 6.276 1.00 95.94 177 LEU A N 1
ATOM 1446 C CA . LEU A 1 177 ? -16.314 7.848 6.334 1.00 95.94 177 LEU A CA 1
ATOM 1447 C C . LEU A 1 177 ? -15.759 8.663 5.169 1.00 95.94 177 LEU A C 1
ATOM 1449 O O . LEU A 1 177 ? -16.212 8.536 4.034 1.00 95.94 177 LEU A O 1
ATOM 1453 N N . THR A 1 178 ? -14.729 9.453 5.455 1.00 96.69 178 THR A N 1
ATOM 1454 C CA . THR A 1 178 ? -13.891 10.109 4.445 1.00 96.69 178 THR A CA 1
ATOM 1455 C C . THR A 1 178 ? -12.423 9.801 4.709 1.00 96.69 178 THR A C 1
ATOM 1457 O O . THR A 1 178 ? -11.992 9.735 5.865 1.00 96.69 178 THR A O 1
ATOM 1460 N N . ILE A 1 179 ? -11.655 9.590 3.646 1.00 97.56 179 ILE A N 1
ATOM 1461 C CA . ILE A 1 179 ? -10.214 9.345 3.682 1.00 97.56 179 ILE A CA 1
ATOM 1462 C C . ILE A 1 179 ? -9.542 10.284 2.696 1.00 97.56 179 ILE A C 1
ATOM 1464 O O . ILE A 1 179 ? -9.943 10.365 1.538 1.00 97.56 179 ILE A O 1
ATOM 1468 N N . GLU A 1 180 ? -8.472 10.926 3.146 1.00 97.25 180 GLU A N 1
ATOM 1469 C CA . GLU A 1 180 ? -7.714 11.872 2.337 1.00 97.25 180 GLU A CA 1
ATOM 1470 C C . GLU A 1 180 ? -6.233 11.517 2.330 1.00 97.25 180 GLU A C 1
ATOM 1472 O O . GLU A 1 180 ? -5.639 11.151 3.355 1.00 97.25 180 GLU A O 1
ATOM 1477 N N . GLY A 1 181 ? -5.605 11.687 1.175 1.00 96.88 181 GLY A N 1
ATOM 1478 C CA . GLY A 1 181 ? -4.180 11.471 1.011 1.00 96.88 181 GLY A CA 1
ATOM 1479 C C . GLY A 1 181 ? -3.612 12.182 -0.203 1.00 96.88 181 GLY A C 1
ATOM 1480 O O . GLY A 1 181 ? -4.317 12.844 -0.964 1.00 96.88 181 GLY A O 1
ATOM 1481 N N . PHE A 1 182 ? -2.306 12.031 -0.376 1.00 96.19 182 PHE A N 1
ATOM 1482 C CA . PHE A 1 182 ? -1.587 12.573 -1.520 1.00 96.19 182 PHE A CA 1
ATOM 1483 C C . PHE A 1 182 ? -0.441 11.652 -1.936 1.00 96.19 182 PHE A C 1
ATOM 1485 O O . PHE A 1 182 ? 0.121 10.930 -1.109 1.00 96.19 182 PHE A O 1
ATOM 1492 N N . CYS A 1 183 ? -0.076 11.674 -3.213 1.00 95.56 183 CYS A N 1
ATOM 1493 C CA . CYS A 1 183 ? 1.099 10.974 -3.714 1.00 95.56 183 CYS A CA 1
ATOM 1494 C C . CYS A 1 183 ? 2.380 11.766 -3.411 1.00 95.56 183 CYS A C 1
ATOM 1496 O O . CYS A 1 183 ? 2.452 12.967 -3.654 1.00 95.56 183 CYS A O 1
ATOM 1498 N N . ARG A 1 184 ? 3.431 11.092 -2.928 1.00 94.19 184 ARG A N 1
ATOM 1499 C CA . ARG A 1 184 ? 4.743 11.714 -2.634 1.00 94.19 184 ARG A CA 1
ATOM 1500 C C . ARG A 1 184 ? 5.612 12.003 -3.866 1.00 94.19 184 ARG A C 1
ATOM 1502 O O . ARG A 1 184 ? 6.725 12.517 -3.711 1.00 94.19 184 ARG A O 1
ATOM 1509 N N . GLU A 1 185 ? 5.178 11.575 -5.044 1.00 93.25 185 GLU A N 1
ATOM 1510 C CA . GLU A 1 185 ? 5.897 11.778 -6.307 1.00 93.25 185 GLU A CA 1
ATOM 1511 C C . GLU A 1 185 ? 5.178 12.798 -7.180 1.00 93.25 185 GLU A C 1
ATOM 1513 O O . GLU A 1 185 ? 5.727 13.868 -7.419 1.00 93.25 185 GLU A O 1
ATOM 1518 N N . CYS A 1 186 ? 3.930 12.522 -7.561 1.00 92.12 186 CYS A N 1
ATOM 1519 C CA . CYS A 1 186 ? 3.173 13.390 -8.464 1.00 92.12 186 CYS A CA 1
ATOM 1520 C C . CYS A 1 186 ? 2.279 14.433 -7.777 1.00 92.12 186 CYS A C 1
ATOM 1522 O O . CYS A 1 186 ? 1.646 15.230 -8.466 1.00 92.12 186 CYS A O 1
ATOM 1524 N N . SER A 1 187 ? 2.181 14.416 -6.443 1.00 93.94 187 SER A N 1
ATOM 1525 C CA . SER A 1 187 ? 1.254 15.252 -5.660 1.00 93.94 187 SER A CA 1
ATOM 1526 C C . SER A 1 187 ? -0.239 15.039 -5.958 1.00 93.94 187 SER A C 1
ATOM 1528 O O . SER A 1 187 ? -1.061 15.816 -5.471 1.00 93.94 187 SER A O 1
ATOM 1530 N N . ALA A 1 188 ? -0.604 13.975 -6.688 1.00 95.31 188 ALA A N 1
ATOM 1531 C CA . ALA A 1 188 ? -1.996 13.585 -6.906 1.00 95.31 188 ALA A CA 1
ATOM 1532 C C . ALA A 1 188 ? -2.737 13.438 -5.577 1.00 95.31 188 ALA A C 1
ATOM 1534 O O . ALA A 1 188 ? -2.195 12.864 -4.626 1.00 95.31 188 ALA A O 1
ATOM 1535 N N . LYS A 1 189 ? -3.967 13.940 -5.509 1.00 97.00 189 LYS A N 1
ATOM 1536 C CA . LYS A 1 189 ? -4.813 13.867 -4.314 1.00 97.00 189 LYS A CA 1
ATOM 1537 C C . LYS A 1 189 ? -5.705 12.644 -4.416 1.00 97.00 189 LYS A C 1
ATOM 1539 O O . LYS A 1 189 ? -6.264 12.390 -5.473 1.00 97.00 189 LYS A O 1
ATOM 1544 N N . ILE A 1 190 ? -5.846 11.905 -3.323 1.00 97.12 190 ILE A N 1
ATOM 1545 C CA . ILE A 1 190 ? -6.829 10.827 -3.212 1.00 97.12 190 ILE A CA 1
ATOM 1546 C C . ILE A 1 190 ? -7.871 11.211 -2.171 1.00 97.12 190 ILE A C 1
ATOM 1548 O O . ILE A 1 190 ? -7.523 11.610 -1.056 1.00 97.12 190 ILE A O 1
ATOM 1552 N N . TYR A 1 191 ? -9.135 11.076 -2.551 1.00 97.44 191 TYR A N 1
ATOM 1553 C CA . TYR A 1 191 ? -10.292 11.303 -1.704 1.00 97.44 191 TYR A CA 1
ATOM 1554 C C . TYR A 1 191 ? -11.224 10.101 -1.807 1.00 97.44 191 TYR A C 1
ATOM 1556 O O . TYR A 1 191 ? -11.801 9.860 -2.865 1.00 97.44 191 TYR A O 1
ATOM 1564 N N . CYS A 1 192 ? -11.355 9.334 -0.726 1.00 97.44 192 CYS A N 1
ATOM 1565 C CA . CYS A 1 192 ? -12.278 8.207 -0.667 1.00 97.44 192 CYS A CA 1
ATOM 1566 C C . CYS A 1 192 ? -13.424 8.488 0.296 1.00 97.44 192 CYS A C 1
ATOM 1568 O O . CYS A 1 192 ? -13.202 9.019 1.385 1.00 97.44 192 CYS A O 1
ATOM 1570 N N . THR A 1 193 ? -14.630 8.072 -0.070 1.00 96.81 193 THR A N 1
ATOM 1571 C CA . THR A 1 193 ? -15.826 8.223 0.756 1.00 96.81 193 THR A CA 1
ATOM 1572 C C . THR A 1 193 ? -16.581 6.916 0.923 1.00 96.81 193 THR A C 1
ATOM 1574 O O . THR A 1 193 ? -16.5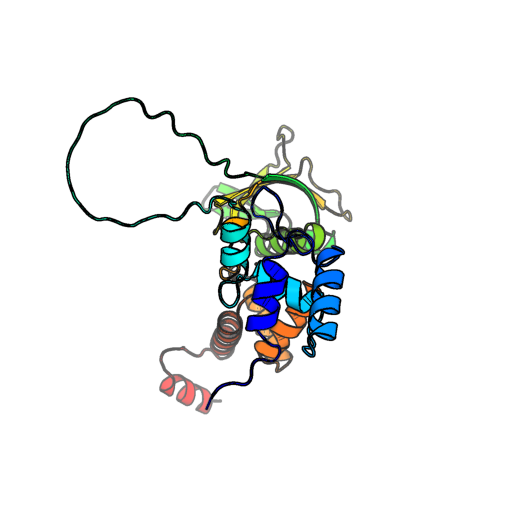34 6.016 0.084 1.00 96.81 193 THR A O 1
ATOM 1577 N N . LEU A 1 194 ? -17.305 6.835 2.032 1.00 95.38 194 LEU A N 1
ATOM 1578 C CA . LEU A 1 194 ? -18.296 5.812 2.314 1.00 95.38 194 LEU A CA 1
ATOM 1579 C C . LEU A 1 194 ? -19.591 6.525 2.680 1.00 95.38 194 LEU A C 1
ATOM 1581 O O . LEU A 1 194 ? -19.608 7.304 3.631 1.00 95.38 194 LEU A O 1
ATOM 1585 N N . LEU A 1 195 ? -20.656 6.294 1.918 1.00 90.50 195 LEU A N 1
ATOM 1586 C CA . LEU A 1 195 ? -21.918 7.018 2.095 1.00 90.50 195 LEU A CA 1
ATOM 1587 C C . LEU A 1 195 ? -22.604 6.655 3.414 1.00 90.50 195 LEU A C 1
ATOM 1589 O O . LEU A 1 195 ? -22.959 7.541 4.183 1.00 90.50 195 LEU A O 1
ATOM 1593 N N . LYS A 1 196 ? -22.754 5.358 3.684 1.00 91.19 196 LYS A N 1
ATOM 1594 C CA . LYS A 1 196 ? -23.461 4.830 4.854 1.00 91.19 196 LYS A CA 1
ATOM 1595 C C . LYS A 1 196 ? -22.595 3.827 5.594 1.00 91.19 196 LYS A C 1
ATOM 1597 O O . LYS A 1 196 ? -21.711 3.214 4.999 1.00 91.19 196 LYS A O 1
ATOM 1602 N N . GLU A 1 197 ? -22.874 3.652 6.881 1.00 91.88 197 GLU A N 1
ATOM 1603 C CA . GLU A 1 197 ? -22.246 2.592 7.659 1.00 91.88 197 GLU A CA 1
ATOM 1604 C C . GLU A 1 197 ? -22.530 1.221 7.013 1.00 91.88 197 GLU A C 1
ATOM 1606 O O . GLU A 1 197 ? -23.684 0.935 6.677 1.00 91.88 197 GLU A O 1
ATOM 1611 N N . PRO A 1 198 ? -21.506 0.374 6.809 1.00 91.00 198 PRO A N 1
ATOM 1612 C CA . PRO A 1 198 ? -21.704 -0.957 6.257 1.00 91.00 198 PRO A CA 1
ATOM 1613 C C . PRO A 1 198 ? -22.519 -1.843 7.194 1.00 91.00 198 PRO A C 1
ATOM 1615 O O . PRO A 1 198 ? -22.276 -1.882 8.402 1.00 91.00 198 PRO A O 1
ATOM 1618 N N . SER A 1 199 ? -23.433 -2.627 6.626 1.00 89.81 199 SER A N 1
ATOM 1619 C CA . SER A 1 199 ? -24.132 -3.674 7.366 1.00 89.81 199 SER A CA 1
ATOM 1620 C C . SER A 1 199 ? -23.152 -4.721 7.913 1.00 89.81 199 SER A C 1
ATOM 1622 O O . SER A 1 199 ? -22.027 -4.891 7.438 1.00 89.81 199 SER A O 1
ATOM 1624 N N . LYS A 1 200 ? -23.563 -5.457 8.947 1.00 89.44 200 LYS A N 1
ATOM 1625 C CA . LYS A 1 200 ? -22.730 -6.539 9.484 1.00 89.44 200 LYS A CA 1
ATOM 1626 C C . LYS A 1 200 ? -22.599 -7.652 8.443 1.00 89.44 200 LYS A C 1
ATOM 1628 O O . LYS A 1 200 ? -23.590 -8.054 7.850 1.00 89.44 200 LYS A O 1
ATOM 1633 N N . GLY A 1 201 ? -21.383 -8.165 8.266 1.00 88.88 201 GLY A N 1
ATOM 1634 C CA . GLY A 1 201 ? -21.133 -9.325 7.407 1.00 88.88 201 GLY A CA 1
ATOM 1635 C C . GLY A 1 201 ? -20.979 -9.026 5.915 1.00 88.88 201 GLY A C 1
ATOM 1636 O O . GLY A 1 201 ? -20.810 -9.969 5.157 1.00 88.88 201 GLY A O 1
ATOM 1637 N N . VAL A 1 202 ? -21.008 -7.757 5.491 1.00 91.94 202 VAL A N 1
ATOM 1638 C CA . VAL A 1 202 ? -20.864 -7.394 4.071 1.00 91.94 202 VAL A CA 1
ATOM 1639 C C . VAL A 1 202 ? -19.524 -6.727 3.778 1.00 91.94 202 VAL A C 1
ATOM 1641 O O . VAL A 1 202 ? -18.896 -6.131 4.661 1.00 91.94 202 VAL A O 1
ATOM 1644 N N . ASP A 1 203 ? -19.111 -6.816 2.518 1.00 92.56 203 ASP A N 1
ATOM 1645 C CA . ASP A 1 203 ? -17.965 -6.084 1.995 1.00 92.56 203 ASP A CA 1
ATOM 1646 C C . ASP A 1 203 ? -18.248 -4.580 1.941 1.00 92.56 203 ASP A C 1
ATOM 1648 O O . ASP A 1 203 ? -19.379 -4.124 1.752 1.00 92.56 203 ASP A O 1
ATOM 1652 N N . VAL A 1 204 ? -17.194 -3.789 2.104 1.00 94.69 204 VAL A N 1
ATOM 1653 C CA . VAL A 1 204 ? -17.272 -2.330 2.144 1.00 94.69 204 VAL A CA 1
ATOM 1654 C C . VAL A 1 204 ? -16.783 -1.754 0.831 1.00 94.69 204 VAL A C 1
ATOM 1656 O O . VAL A 1 204 ? -15.650 -2.002 0.431 1.00 94.69 204 VAL A O 1
ATOM 1659 N N . ILE A 1 205 ? -17.609 -0.934 0.186 1.00 95.06 205 ILE A N 1
ATOM 1660 C CA . ILE A 1 205 ? -17.261 -0.276 -1.075 1.00 95.06 205 ILE A CA 1
ATOM 1661 C C . ILE A 1 205 ? -16.942 1.192 -0.797 1.00 95.06 205 ILE A C 1
ATOM 1663 O O . ILE A 1 205 ? -17.838 1.990 -0.520 1.00 95.06 205 ILE A O 1
ATOM 1667 N N . LEU A 1 206 ? -15.662 1.553 -0.875 1.00 95.94 206 LEU A N 1
ATOM 1668 C CA . LEU A 1 206 ? -15.217 2.944 -0.818 1.00 95.94 206 LEU A CA 1
ATOM 1669 C C . LEU A 1 206 ? -15.205 3.543 -2.222 1.00 95.94 206 LEU A C 1
ATOM 1671 O O . LEU A 1 206 ? -14.569 3.005 -3.126 1.00 95.94 206 LEU A O 1
ATOM 1675 N N . GLN A 1 207 ? -15.856 4.686 -2.396 1.00 96.38 207 GLN A N 1
ATOM 1676 C CA . GLN A 1 207 ? -15.780 5.455 -3.635 1.00 96.38 207 GLN A CA 1
ATOM 1677 C C . GLN A 1 207 ? -14.545 6.346 -3.575 1.00 96.38 207 GLN A C 1
ATOM 1679 O O . GLN A 1 207 ? -14.510 7.287 -2.787 1.00 96.38 207 GLN A O 1
ATOM 1684 N N . CYS A 1 208 ? -13.523 6.042 -4.368 1.00 96.75 208 CYS A N 1
ATOM 1685 C CA . CYS A 1 208 ? -12.255 6.761 -4.377 1.00 96.75 208 CYS A CA 1
ATOM 1686 C C . CYS A 1 208 ? -12.090 7.572 -5.659 1.00 96.75 208 CYS A C 1
ATOM 1688 O O . CYS A 1 208 ? -12.129 7.031 -6.761 1.00 96.75 208 CYS A O 1
ATOM 1690 N N . ASN A 1 209 ? -11.816 8.861 -5.501 1.00 96.62 209 ASN A N 1
ATOM 1691 C CA . ASN A 1 209 ? -11.393 9.748 -6.573 1.00 96.62 209 ASN A CA 1
ATOM 1692 C C . ASN A 1 209 ? -9.906 10.041 -6.391 1.00 96.62 209 ASN A C 1
ATOM 1694 O O . ASN A 1 209 ? -9.478 10.441 -5.304 1.00 96.62 209 ASN A O 1
ATOM 1698 N N . VAL A 1 210 ? -9.118 9.824 -7.437 1.00 95.75 210 VAL A N 1
ATOM 1699 C CA . VAL A 1 210 ? -7.718 10.238 -7.484 1.00 95.75 210 VAL A CA 1
ATOM 1700 C C . VAL A 1 210 ? -7.585 11.297 -8.558 1.00 95.75 210 VAL A C 1
ATOM 1702 O O . VAL A 1 210 ? -7.806 11.007 -9.730 1.00 95.75 210 VAL A O 1
ATOM 1705 N N . ASP A 1 211 ? -7.184 12.495 -8.155 1.00 94.31 211 ASP A N 1
ATOM 1706 C CA . ASP A 1 211 ? -7.077 13.649 -9.033 1.00 94.31 211 ASP A CA 1
ATOM 1707 C C . ASP A 1 211 ? -5.628 14.087 -9.212 1.00 94.31 211 ASP A C 1
ATOM 1709 O O . ASP A 1 211 ? -4.851 14.172 -8.253 1.00 94.31 211 ASP A O 1
ATOM 1713 N N . GLY A 1 212 ? -5.278 14.417 -10.453 1.00 92.06 212 GLY A N 1
ATOM 1714 C CA . GLY A 1 212 ? -3.984 15.001 -10.790 1.00 92.06 212 GLY A CA 1
ATOM 1715 C C . GLY A 1 212 ? -2.835 13.997 -10.857 1.00 92.06 212 GLY A C 1
ATOM 1716 O O . GLY A 1 212 ? -1.705 14.335 -10.498 1.00 92.06 212 GLY A O 1
ATOM 1717 N N . ILE A 1 213 ? -3.097 12.768 -11.308 1.00 91.94 213 ILE A N 1
ATOM 1718 C CA . ILE A 1 213 ? -2.051 11.768 -11.537 1.00 91.94 213 ILE A CA 1
ATOM 1719 C C . ILE A 1 213 ? -1.133 12.248 -12.660 1.00 91.94 213 ILE A C 1
ATOM 1721 O O . ILE A 1 213 ? -1.587 12.512 -13.772 1.00 91.94 213 ILE A O 1
ATOM 1725 N N . LYS A 1 214 ? 0.171 12.300 -12.366 1.00 90.31 214 LYS A N 1
ATOM 1726 C CA . LYS A 1 214 ? 1.239 12.535 -13.349 1.00 90.31 214 LYS A CA 1
ATOM 1727 C C . LYS A 1 214 ? 2.130 11.305 -13.435 1.00 90.31 214 LYS A C 1
ATOM 1729 O O . LYS A 1 214 ? 3.114 11.204 -12.698 1.00 90.31 214 LYS A O 1
ATOM 1734 N N . ALA A 1 215 ? 1.784 10.359 -14.305 1.00 84.12 215 ALA A N 1
ATOM 1735 C CA . ALA A 1 215 ? 2.512 9.093 -14.441 1.00 84.12 215 ALA A CA 1
ATOM 1736 C C . ALA A 1 215 ? 4.016 9.318 -14.688 1.00 84.12 215 ALA A C 1
ATOM 1738 O O . ALA A 1 215 ? 4.843 8.739 -13.991 1.00 84.12 215 ALA A O 1
ATOM 1739 N N . THR A 1 216 ? 4.356 10.272 -15.558 1.00 84.62 216 THR A N 1
ATOM 1740 C CA . THR A 1 216 ? 5.734 10.633 -15.938 1.00 84.62 216 THR A CA 1
ATOM 1741 C C . THR A 1 216 ? 6.616 11.124 -14.788 1.00 84.62 216 THR A C 1
ATOM 1743 O O . THR A 1 216 ? 7.835 11.074 -14.893 1.00 84.62 216 THR A O 1
ATOM 1746 N N . SER A 1 217 ? 6.026 11.584 -13.681 1.00 85.56 217 SER A N 1
ATOM 1747 C CA . SER A 1 217 ? 6.776 12.054 -12.506 1.00 85.56 217 SER A CA 1
ATOM 1748 C C . SER A 1 217 ? 7.153 10.950 -11.511 1.00 85.56 217 SER A C 1
ATOM 1750 O O . SER A 1 217 ? 7.879 11.215 -10.550 1.00 85.56 217 SER A O 1
ATOM 1752 N N . HIS A 1 218 ? 6.665 9.720 -11.701 1.00 87.81 218 HIS A N 1
ATOM 1753 C CA . HIS A 1 218 ? 6.990 8.612 -10.807 1.00 87.81 218 HIS A CA 1
ATOM 1754 C C . HIS A 1 218 ? 8.383 8.081 -11.130 1.00 87.81 218 HIS A C 1
ATOM 1756 O O . HIS A 1 218 ? 8.637 7.571 -12.217 1.00 87.81 218 HIS A O 1
ATOM 1762 N N . SER A 1 219 ? 9.291 8.167 -10.158 1.00 83.75 219 SER A N 1
ATOM 1763 C CA . SER A 1 219 ? 10.662 7.676 -10.326 1.00 83.75 219 SER A CA 1
ATOM 1764 C C . SER A 1 219 ? 10.757 6.153 -10.231 1.00 83.75 219 SER A C 1
ATOM 1766 O O . SER A 1 219 ? 11.796 5.572 -10.533 1.00 83.75 219 SER A O 1
ATOM 1768 N N . GLY A 1 220 ? 9.717 5.504 -9.693 1.00 82.62 220 GLY A N 1
ATOM 1769 C CA . GLY A 1 220 ? 9.739 4.090 -9.321 1.00 82.62 220 GLY A CA 1
ATOM 1770 C C . GLY A 1 220 ? 10.649 3.776 -8.125 1.00 82.62 220 GLY A C 1
ATOM 1771 O O . GLY A 1 220 ? 10.679 2.636 -7.659 1.00 82.62 220 GLY A O 1
ATOM 1772 N N . ASN A 1 221 ? 11.373 4.760 -7.584 1.00 83.62 221 ASN A N 1
ATOM 1773 C CA . ASN A 1 221 ? 12.309 4.568 -6.478 1.00 83.62 221 ASN A CA 1
ATOM 1774 C C . ASN A 1 221 ? 11.654 4.817 -5.119 1.00 83.62 221 ASN A C 1
ATOM 1776 O O . ASN A 1 221 ? 11.984 4.139 -4.140 1.00 83.62 221 ASN A O 1
ATOM 1780 N N . LYS A 1 222 ? 10.701 5.756 -5.032 1.00 88.44 222 LYS A N 1
ATOM 1781 C CA . LYS A 1 222 ? 9.991 5.998 -3.774 1.00 88.44 222 LYS A CA 1
ATOM 1782 C C . LYS A 1 222 ? 9.019 4.856 -3.494 1.00 88.44 222 LYS A C 1
ATOM 1784 O O . LYS A 1 222 ? 8.229 4.444 -4.334 1.00 88.44 222 LYS A O 1
ATOM 1789 N N . ARG A 1 223 ? 9.065 4.366 -2.258 1.00 91.44 223 ARG A N 1
ATOM 1790 C CA . ARG A 1 223 ? 8.148 3.348 -1.740 1.00 91.44 223 ARG A CA 1
ATOM 1791 C C . ARG A 1 223 ? 7.296 3.930 -0.628 1.00 91.44 223 ARG A C 1
ATOM 1793 O O . ARG A 1 223 ? 7.703 4.866 0.077 1.00 91.44 223 ARG A O 1
ATOM 1800 N N . ARG A 1 224 ? 6.114 3.354 -0.443 1.00 92.19 224 ARG A N 1
ATOM 1801 C CA . ARG A 1 224 ? 5.299 3.613 0.736 1.00 92.19 224 ARG A CA 1
ATOM 1802 C C . ARG A 1 224 ? 6.046 3.079 1.958 1.00 92.19 224 ARG A C 1
ATOM 1804 O O . ARG A 1 224 ? 6.707 2.045 1.914 1.00 92.19 224 ARG A O 1
ATOM 1811 N N . GLN A 1 225 ? 5.984 3.821 3.054 1.00 89.44 225 GLN A N 1
ATOM 1812 C CA . GLN A 1 225 ? 6.732 3.473 4.256 1.00 89.44 225 GLN A CA 1
ATOM 1813 C C . GLN A 1 225 ? 6.115 2.244 4.936 1.00 89.44 225 GLN A C 1
ATOM 1815 O O . GLN A 1 225 ? 4.911 2.215 5.176 1.00 89.44 225 GLN A O 1
ATOM 1820 N N . LEU A 1 226 ? 6.948 1.266 5.305 1.00 93.12 226 LEU A N 1
ATOM 1821 C CA . LEU A 1 226 ? 6.547 0.143 6.156 1.00 93.12 226 LEU A CA 1
ATOM 1822 C C . LEU A 1 226 ? 6.523 0.605 7.622 1.00 93.12 226 LEU A C 1
ATOM 1824 O O . LEU A 1 226 ? 7.581 0.813 8.231 1.00 93.12 226 LEU A O 1
ATOM 1828 N N . ARG A 1 227 ? 5.323 0.813 8.173 1.00 90.25 227 ARG A N 1
ATOM 1829 C CA . ARG A 1 227 ? 5.090 1.399 9.506 1.00 90.25 227 ARG A CA 1
ATOM 1830 C C . ARG A 1 227 ? 3.962 0.677 10.251 1.00 90.25 227 ARG A C 1
ATOM 1832 O O . ARG A 1 227 ? 3.261 -0.142 9.670 1.00 90.25 227 ARG A O 1
ATOM 1839 N N . GLY A 1 228 ? 3.807 1.006 11.536 1.00 89.25 228 GLY A N 1
ATOM 1840 C CA . GLY A 1 228 ? 2.694 0.547 12.372 1.00 89.25 228 GLY A CA 1
ATOM 1841 C C . GLY A 1 228 ? 2.590 -0.975 12.467 1.00 89.25 228 GLY A C 1
ATOM 1842 O O . GLY A 1 228 ? 3.608 -1.668 12.488 1.00 89.25 228 GLY A O 1
ATOM 1843 N N . THR A 1 229 ? 1.353 -1.472 12.499 1.00 91.00 229 THR A N 1
ATOM 1844 C CA . THR A 1 229 ? 1.023 -2.895 12.644 1.00 91.00 229 THR A CA 1
ATOM 1845 C C . THR A 1 229 ? 1.666 -3.750 11.553 1.00 91.00 229 THR A C 1
ATOM 1847 O O . THR A 1 229 ? 2.356 -4.713 11.875 1.00 91.00 229 THR A O 1
ATOM 1850 N N . ARG A 1 230 ? 1.598 -3.326 10.281 1.00 92.44 230 ARG A N 1
ATOM 1851 C CA . ARG A 1 230 ? 2.205 -4.062 9.157 1.00 92.44 230 ARG A CA 1
ATOM 1852 C C . ARG A 1 230 ? 3.712 -4.264 9.328 1.00 92.44 230 ARG A C 1
ATOM 1854 O O . ARG A 1 230 ? 4.247 -5.311 8.981 1.00 92.44 230 ARG A O 1
ATOM 1861 N N . ARG A 1 231 ? 4.430 -3.272 9.874 1.00 95.12 231 ARG A N 1
ATOM 1862 C CA . ARG A 1 231 ? 5.873 -3.408 10.153 1.00 95.12 231 ARG A CA 1
ATOM 1863 C C . ARG A 1 231 ? 6.143 -4.498 11.191 1.00 95.12 231 ARG A C 1
ATOM 1865 O O . ARG A 1 231 ? 7.116 -5.231 11.042 1.00 95.12 231 ARG A O 1
ATOM 1872 N N . ILE A 1 232 ? 5.301 -4.584 12.219 1.00 94.38 232 ILE A N 1
ATOM 1873 C CA . ILE A 1 232 ? 5.409 -5.583 13.287 1.00 94.38 232 ILE A CA 1
ATOM 1874 C C . ILE A 1 232 ? 5.081 -6.975 12.741 1.00 94.38 232 ILE A C 1
ATOM 1876 O O . ILE A 1 232 ? 5.843 -7.904 12.986 1.00 94.38 232 ILE A O 1
ATOM 1880 N N . GLU A 1 233 ? 4.012 -7.109 11.955 1.00 94.12 233 GLU A N 1
ATOM 1881 C CA . GLU A 1 233 ? 3.602 -8.368 11.317 1.00 94.12 233 GLU A CA 1
ATOM 1882 C C . GLU A 1 233 ? 4.701 -8.935 10.415 1.00 94.12 233 GLU A C 1
ATOM 1884 O O . GLU A 1 233 ? 5.107 -10.085 10.579 1.00 94.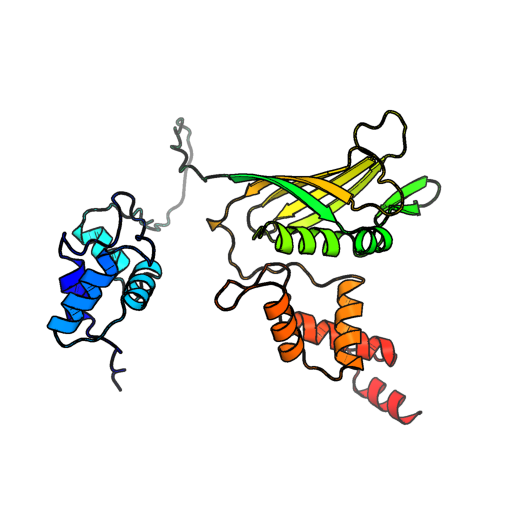12 233 GLU A O 1
ATOM 1889 N N . VAL A 1 234 ? 5.253 -8.108 9.519 1.00 96.00 234 VAL A N 1
ATOM 1890 C CA . VAL A 1 234 ? 6.359 -8.513 8.638 1.00 96.00 234 VAL A CA 1
ATOM 1891 C C . VAL A 1 234 ? 7.585 -8.928 9.451 1.00 96.00 234 VAL A C 1
ATOM 1893 O O . VAL A 1 234 ? 8.229 -9.927 9.135 1.00 96.00 234 VAL A O 1
ATOM 1896 N N . ALA A 1 235 ? 7.916 -8.187 10.511 1.00 96.62 235 ALA A N 1
ATOM 1897 C CA . ALA A 1 235 ? 9.060 -8.510 11.354 1.00 96.62 235 ALA A CA 1
ATOM 1898 C C . ALA A 1 235 ? 8.867 -9.825 12.128 1.00 96.62 235 ALA A C 1
ATOM 1900 O O . ALA A 1 235 ? 9.783 -10.645 12.139 1.00 96.62 235 ALA A O 1
ATOM 1901 N N . ASN A 1 236 ? 7.691 -10.050 12.725 1.00 96.50 236 ASN A N 1
ATOM 1902 C CA . ASN A 1 236 ? 7.364 -11.305 13.408 1.00 96.50 236 ASN A CA 1
ATOM 1903 C C . ASN A 1 236 ? 7.437 -12.481 12.432 1.00 96.50 236 ASN A C 1
ATOM 1905 O O . ASN A 1 236 ? 8.159 -13.435 12.693 1.00 96.50 236 ASN A O 1
ATOM 1909 N N . TYR A 1 237 ? 6.824 -12.357 11.250 1.00 96.12 237 TYR A N 1
ATOM 1910 C CA . TYR A 1 237 ? 6.881 -13.392 10.218 1.00 96.12 237 TYR A CA 1
ATOM 1911 C C . TYR A 1 237 ? 8.321 -13.798 9.869 1.00 96.12 237 TYR A C 1
ATOM 1913 O O . TYR A 1 237 ? 8.628 -14.985 9.768 1.00 96.12 237 TYR A O 1
ATOM 1921 N N . LEU A 1 238 ? 9.223 -12.825 9.705 1.00 96.62 238 LEU A N 1
ATOM 1922 C CA . LEU A 1 238 ? 10.635 -13.082 9.401 1.00 96.62 238 LEU A CA 1
ATOM 1923 C C . LEU A 1 238 ? 11.380 -13.791 10.535 1.00 96.62 238 LEU A C 1
ATOM 1925 O O . LEU A 1 238 ? 12.285 -14.582 10.261 1.00 96.62 238 LEU A O 1
ATOM 1929 N N . ILE A 1 239 ? 11.055 -13.461 11.785 1.00 95.56 239 ILE A N 1
ATOM 1930 C CA . ILE A 1 239 ? 11.662 -14.065 12.974 1.00 95.56 239 ILE A CA 1
ATOM 1931 C C . ILE A 1 239 ? 11.150 -15.497 13.128 1.00 95.56 239 ILE A C 1
ATOM 1933 O O . ILE A 1 239 ? 11.951 -16.429 13.156 1.00 95.56 239 ILE A O 1
ATOM 1937 N N . ASP A 1 240 ? 9.832 -15.665 13.147 1.00 95.31 240 ASP A N 1
ATOM 1938 C CA . ASP A 1 240 ? 9.172 -16.935 13.445 1.00 95.31 240 ASP A CA 1
ATOM 1939 C C . ASP A 1 240 ? 9.399 -17.954 12.320 1.00 95.31 240 ASP A C 1
ATOM 1941 O O . ASP A 1 240 ? 9.694 -19.118 12.579 1.00 95.31 240 ASP A O 1
ATOM 1945 N N . SER A 1 241 ? 9.383 -17.503 11.060 1.00 93.88 241 SER A N 1
ATOM 1946 C CA . SER A 1 241 ? 9.664 -18.360 9.896 1.00 93.88 241 SER A CA 1
ATOM 1947 C C . SER A 1 241 ? 11.158 -18.520 9.591 1.00 93.88 241 SER A C 1
ATOM 1949 O O . SER A 1 241 ? 11.498 -19.136 8.583 1.00 93.88 241 SER A O 1
ATOM 1951 N N . ARG A 1 242 ? 12.057 -17.911 10.382 1.00 93.62 242 ARG A N 1
ATOM 1952 C CA . ARG A 1 242 ? 13.517 -17.879 10.144 1.00 93.62 242 ARG A CA 1
ATOM 1953 C C . ARG A 1 242 ? 13.902 -17.475 8.711 1.00 93.62 242 ARG A C 1
ATOM 1955 O O . ARG A 1 242 ? 14.855 -17.992 8.137 1.00 93.62 242 ARG A O 1
ATOM 1962 N N . LYS A 1 243 ? 13.161 -16.532 8.123 1.00 93.75 243 LYS A N 1
ATOM 1963 C CA . LYS A 1 243 ? 13.372 -16.070 6.743 1.00 93.75 243 LYS A CA 1
ATOM 1964 C C . LYS A 1 243 ? 14.207 -14.796 6.684 1.00 93.75 243 LYS A C 1
ATOM 1966 O O . LYS A 1 243 ? 14.180 -13.948 7.585 1.00 93.75 243 LYS A O 1
ATOM 1971 N N . ASP A 1 244 ? 14.901 -14.639 5.563 1.00 94.75 244 ASP A N 1
ATOM 1972 C CA . ASP A 1 244 ? 15.594 -13.407 5.211 1.00 94.75 244 ASP A CA 1
ATOM 1973 C C . ASP A 1 244 ? 14.690 -12.413 4.489 1.00 94.75 244 ASP A C 1
ATOM 1975 O O . ASP A 1 244 ? 13.754 -12.775 3.773 1.00 94.75 244 ASP A O 1
ATOM 1979 N N . ALA A 1 245 ? 15.039 -11.131 4.622 1.00 96.12 245 ALA A N 1
ATOM 1980 C CA . ALA A 1 245 ? 14.328 -10.026 3.986 1.00 96.12 245 ALA A CA 1
ATOM 1981 C C . ALA A 1 245 ? 14.194 -10.201 2.465 1.00 96.12 245 ALA A C 1
ATOM 1983 O O . ALA A 1 245 ? 13.150 -9.889 1.901 1.00 96.12 245 ALA A O 1
ATOM 1984 N N . VAL A 1 246 ? 15.230 -10.737 1.808 1.00 96.12 246 VAL A N 1
ATOM 1985 C CA . VAL A 1 246 ? 15.236 -10.969 0.355 1.00 96.12 246 VAL A CA 1
ATOM 1986 C C . VAL A 1 246 ? 14.215 -12.038 -0.034 1.00 96.12 246 VAL A C 1
ATOM 1988 O O . VAL A 1 246 ? 13.476 -11.851 -0.999 1.00 96.12 246 VAL A O 1
ATOM 1991 N N . VAL A 1 247 ? 14.152 -13.139 0.721 1.00 95.81 247 VAL A N 1
ATOM 1992 C CA . VAL A 1 247 ? 13.217 -14.245 0.469 1.00 95.81 247 VAL A CA 1
ATOM 1993 C C . VAL A 1 247 ? 11.783 -13.770 0.662 1.00 95.81 247 VAL A C 1
ATOM 1995 O O . VAL A 1 247 ? 10.957 -13.940 -0.233 1.00 95.81 247 VAL A O 1
ATOM 1998 N N . TRP A 1 248 ? 11.506 -13.100 1.783 1.00 96.75 248 TRP A N 1
ATOM 1999 C CA . TRP A 1 248 ? 10.187 -12.528 2.044 1.00 96.75 248 TRP A CA 1
ATOM 2000 C C . TRP A 1 248 ? 9.778 -11.526 0.961 1.00 96.75 248 TRP A C 1
ATOM 2002 O O . TRP A 1 248 ? 8.676 -11.610 0.431 1.00 96.75 248 TRP A O 1
ATOM 2012 N N . ARG A 1 249 ? 10.678 -10.619 0.560 1.00 95.88 249 ARG A N 1
ATOM 2013 C CA . ARG A 1 249 ? 10.368 -9.610 -0.461 1.00 95.88 249 ARG A CA 1
ATOM 2014 C C . ARG A 1 249 ? 10.093 -10.239 -1.826 1.00 95.88 249 ARG A C 1
ATOM 2016 O O . ARG A 1 249 ? 9.244 -9.732 -2.548 1.00 95.88 249 ARG A O 1
ATOM 2023 N N . ARG A 1 250 ? 10.782 -11.326 -2.189 1.00 94.44 250 ARG A N 1
ATOM 2024 C CA . ARG A 1 250 ? 10.488 -12.088 -3.418 1.00 94.44 250 ARG A CA 1
ATOM 2025 C C . ARG A 1 250 ? 9.093 -12.716 -3.365 1.00 94.44 250 ARG A C 1
ATOM 2027 O O . ARG A 1 250 ? 8.363 -12.611 -4.345 1.00 94.44 250 ARG A O 1
ATOM 2034 N N . GLN A 1 251 ? 8.717 -13.304 -2.228 1.00 94.69 251 GLN A N 1
ATOM 2035 C CA . GLN A 1 251 ? 7.380 -13.875 -2.014 1.00 94.69 251 GLN A CA 1
ATOM 2036 C C . GLN A 1 251 ? 6.293 -12.797 -2.087 1.00 94.69 251 GLN A C 1
ATOM 2038 O O . GLN A 1 251 ? 5.310 -12.953 -2.804 1.00 94.69 251 GLN A O 1
ATOM 2043 N N . GLU A 1 252 ? 6.510 -11.662 -1.423 1.00 94.94 252 GLU A N 1
ATOM 2044 C CA . GLU A 1 252 ? 5.568 -10.543 -1.444 1.00 94.94 252 GLU A CA 1
ATOM 2045 C C . GLU A 1 252 ? 5.476 -9.895 -2.835 1.00 94.94 252 GLU A C 1
ATOM 2047 O O . GLU A 1 252 ? 4.393 -9.532 -3.279 1.00 94.94 252 GLU A O 1
ATOM 2052 N N . ALA A 1 253 ? 6.586 -9.800 -3.574 1.00 94.44 253 ALA A N 1
ATOM 2053 C CA . ALA A 1 253 ? 6.565 -9.339 -4.960 1.00 94.44 253 ALA A CA 1
ATOM 2054 C C . ALA A 1 253 ? 5.732 -10.270 -5.852 1.00 94.44 253 ALA A C 1
ATOM 2056 O O . ALA A 1 253 ? 4.915 -9.780 -6.618 1.00 94.44 253 ALA A O 1
ATOM 2057 N N . HIS A 1 254 ? 5.895 -11.590 -5.719 1.00 93.88 254 HIS A N 1
ATOM 2058 C CA . HIS A 1 254 ? 5.103 -12.570 -6.468 1.00 93.88 254 HIS A CA 1
ATOM 2059 C C . HIS A 1 254 ? 3.604 -12.486 -6.140 1.00 93.88 254 HIS A C 1
ATOM 2061 O O . HIS A 1 254 ? 2.764 -12.737 -6.996 1.00 93.88 254 HIS A O 1
ATOM 2067 N N . ARG A 1 255 ? 3.249 -12.131 -4.901 1.00 94.19 255 ARG A N 1
ATOM 2068 C CA . ARG A 1 255 ? 1.850 -11.929 -4.503 1.00 94.19 255 ARG A CA 1
ATOM 2069 C C . ARG A 1 255 ? 1.237 -10.671 -5.123 1.00 94.19 255 ARG A C 1
ATOM 2071 O O . ARG A 1 255 ? 0.042 -10.643 -5.386 1.00 94.19 255 ARG A O 1
ATOM 2078 N N . LEU A 1 256 ? 2.034 -9.616 -5.288 1.00 93.06 256 LEU A N 1
ATOM 2079 C CA . LEU A 1 256 ? 1.538 -8.284 -5.638 1.00 93.06 256 LEU A CA 1
ATOM 2080 C C . LEU A 1 256 ? 1.608 -7.942 -7.126 1.00 93.06 256 LEU A C 1
ATOM 2082 O O . LEU A 1 256 ? 0.982 -6.964 -7.535 1.00 93.06 256 LEU A O 1
ATOM 2086 N N . LYS A 1 257 ? 2.413 -8.661 -7.906 1.00 91.56 257 LYS A N 1
ATOM 2087 C CA . LYS A 1 257 ? 2.636 -8.368 -9.322 1.00 91.56 257 LYS A CA 1
ATOM 2088 C C . LYS A 1 257 ? 2.994 -9.623 -10.107 1.00 91.56 257 LYS A C 1
ATOM 2090 O O . LYS A 1 257 ? 3.480 -10.604 -9.536 1.00 91.56 257 LYS A O 1
ATOM 2095 N N . GLN A 1 258 ? 2.839 -9.553 -11.422 1.00 89.19 258 GLN A N 1
ATOM 2096 C CA . GLN A 1 258 ? 3.294 -10.608 -12.322 1.00 89.19 258 GLN A CA 1
ATOM 2097 C C . GLN A 1 258 ? 4.800 -10.499 -12.607 1.00 89.19 258 GLN A C 1
ATOM 2099 O O . GLN A 1 258 ? 5.467 -9.492 -12.331 1.00 89.19 258 GLN A O 1
ATOM 2104 N N . PHE A 1 259 ? 5.374 -11.572 -13.152 1.00 86.62 259 PHE A N 1
ATOM 2105 C CA . PHE A 1 259 ? 6.772 -11.571 -13.567 1.00 86.62 259 PHE A CA 1
ATOM 2106 C C . PHE A 1 259 ? 6.999 -10.557 -14.700 1.00 86.62 259 PHE A C 1
ATOM 2108 O O . PHE A 1 259 ? 6.248 -10.512 -15.666 1.00 86.62 259 PHE A O 1
ATOM 2115 N N . GLY A 1 260 ? 8.056 -9.749 -14.586 1.00 84.81 260 GLY A N 1
ATOM 2116 C CA . GLY A 1 260 ? 8.390 -8.702 -15.560 1.00 84.81 260 GLY A CA 1
ATOM 2117 C C . GLY A 1 260 ? 7.753 -7.335 -15.288 1.00 84.81 260 GLY A C 1
ATOM 2118 O O . GLY A 1 260 ? 8.258 -6.338 -15.796 1.00 84.81 260 GLY A O 1
ATOM 2119 N N . GLU A 1 261 ? 6.728 -7.250 -14.435 1.00 86.12 261 GLU A N 1
ATOM 2120 C CA . GLU A 1 261 ? 6.127 -5.969 -14.047 1.00 86.12 261 GLU A CA 1
ATOM 2121 C C . GLU A 1 261 ? 7.032 -5.163 -13.106 1.00 86.12 261 GLU A C 1
ATOM 2123 O O . GLU A 1 261 ? 7.884 -5.702 -12.381 1.00 86.12 261 GLU A O 1
ATOM 2128 N N . ASN A 1 262 ? 6.816 -3.849 -13.062 1.00 85.38 262 ASN A N 1
ATOM 2129 C CA . ASN A 1 262 ? 7.499 -2.976 -12.117 1.00 85.38 262 ASN A CA 1
ATOM 2130 C C . ASN A 1 262 ? 7.117 -3.322 -10.674 1.00 85.38 262 ASN A C 1
ATOM 2132 O O . ASN A 1 262 ? 6.003 -3.736 -10.372 1.00 85.38 262 ASN A O 1
ATOM 2136 N N . ASN A 1 263 ? 8.067 -3.164 -9.748 1.00 88.69 263 ASN A N 1
ATOM 2137 C CA . ASN A 1 263 ? 7.756 -3.345 -8.331 1.00 88.69 263 ASN A CA 1
ATOM 2138 C C . ASN A 1 263 ? 6.730 -2.296 -7.888 1.00 88.69 263 ASN A C 1
ATOM 2140 O O . ASN A 1 263 ? 6.961 -1.111 -8.150 1.00 88.69 263 ASN A O 1
ATOM 2144 N N . PRO A 1 264 ? 5.680 -2.689 -7.152 1.00 91.06 264 PRO A N 1
ATOM 2145 C CA . PRO A 1 264 ? 4.648 -1.756 -6.747 1.00 91.06 264 PRO A CA 1
ATOM 2146 C C . PRO A 1 264 ? 5.143 -0.782 -5.673 1.00 91.06 264 PRO A C 1
ATOM 2148 O O . PRO A 1 264 ? 6.067 -1.107 -4.911 1.00 91.06 264 PRO A O 1
ATOM 2151 N N . PRO A 1 265 ? 4.526 0.403 -5.539 1.00 90.88 265 PRO A N 1
ATOM 2152 C CA . PRO A 1 265 ? 4.860 1.373 -4.494 1.00 90.88 265 PRO A CA 1
ATOM 2153 C C . PRO A 1 265 ? 4.781 0.806 -3.075 1.00 90.88 265 PRO A C 1
ATOM 2155 O O . PRO A 1 265 ? 5.518 1.241 -2.190 1.00 90.88 265 PRO A O 1
ATOM 2158 N N . ILE A 1 266 ? 3.888 -0.161 -2.855 1.00 93.62 266 ILE A N 1
ATOM 2159 C CA . ILE A 1 266 ? 3.636 -0.786 -1.552 1.00 93.62 266 ILE A CA 1
ATOM 2160 C C . ILE A 1 266 ? 4.686 -1.833 -1.152 1.00 93.62 266 ILE A C 1
ATOM 2162 O O . ILE A 1 266 ? 4.766 -2.167 0.028 1.00 93.62 266 ILE A O 1
ATOM 2166 N N . LEU A 1 267 ? 5.511 -2.326 -2.087 1.00 94.81 267 LEU A N 1
ATOM 2167 C CA . LEU A 1 267 ? 6.564 -3.299 -1.788 1.00 94.81 267 LEU A CA 1
ATOM 2168 C C . LEU A 1 267 ? 7.790 -2.576 -1.192 1.00 94.81 267 LEU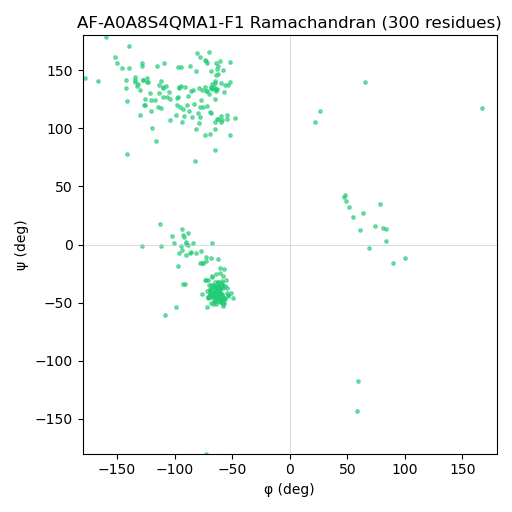 A C 1
ATOM 2170 O O . LEU A 1 267 ? 8.456 -1.816 -1.905 1.00 94.81 267 LEU A O 1
ATOM 2174 N N . PRO A 1 268 ? 8.140 -2.805 0.088 1.00 94.62 268 PRO A N 1
ATOM 2175 C CA . PRO A 1 268 ? 9.268 -2.127 0.721 1.00 94.62 268 PRO A CA 1
ATOM 2176 C C . PRO A 1 268 ? 10.619 -2.609 0.166 1.00 94.62 268 PRO A C 1
ATOM 2178 O O . PRO A 1 268 ? 10.717 -3.642 -0.503 1.00 94.62 268 PRO A O 1
ATOM 2181 N N . SER A 1 269 ? 11.684 -1.853 0.449 1.00 94.00 269 SER A N 1
ATOM 2182 C CA . SER A 1 269 ? 13.056 -2.252 0.114 1.00 94.00 269 SER A CA 1
ATOM 2183 C C . SER A 1 269 ? 13.607 -3.284 1.107 1.00 94.00 269 SER A C 1
ATOM 2185 O O . SER A 1 269 ? 13.098 -3.425 2.223 1.00 94.00 269 SER A O 1
ATOM 2187 N N . ASN A 1 270 ? 14.668 -3.998 0.720 1.00 95.38 270 ASN A N 1
ATOM 2188 C CA . ASN A 1 270 ? 15.295 -5.006 1.581 1.00 95.38 270 ASN A CA 1
ATOM 2189 C C . ASN A 1 270 ? 15.833 -4.391 2.878 1.00 95.38 270 ASN A C 1
ATOM 2191 O O . ASN A 1 270 ? 15.721 -4.994 3.942 1.00 95.38 270 ASN A O 1
ATOM 2195 N N . GLU A 1 271 ? 16.387 -3.185 2.802 1.00 95.25 271 GLU A N 1
ATOM 2196 C CA . GLU A 1 271 ? 16.975 -2.450 3.923 1.00 95.25 271 GLU A CA 1
ATOM 2197 C C . GLU A 1 271 ? 15.904 -2.120 4.963 1.00 95.25 271 GLU A C 1
ATOM 2199 O O . GLU A 1 271 ? 16.093 -2.353 6.157 1.00 95.25 271 GLU A O 1
ATOM 2204 N N . VAL A 1 272 ? 14.734 -1.654 4.509 1.00 95.75 272 VAL A N 1
ATOM 2205 C CA . VAL A 1 272 ? 13.593 -1.354 5.385 1.00 95.75 272 VAL A CA 1
ATOM 2206 C C . VAL A 1 272 ? 13.105 -2.614 6.101 1.00 95.75 272 VAL A C 1
ATOM 2208 O O . VAL A 1 272 ? 12.814 -2.563 7.297 1.00 95.75 272 VAL A O 1
ATOM 2211 N N . VAL A 1 273 ? 13.040 -3.740 5.389 1.00 97.00 273 VAL A N 1
ATOM 2212 C CA . VAL A 1 273 ? 12.600 -5.031 5.936 1.00 97.00 273 VAL A CA 1
ATOM 2213 C C . VAL A 1 273 ? 13.622 -5.590 6.935 1.00 97.00 273 VAL A C 1
ATOM 2215 O O . VAL A 1 273 ? 13.242 -6.006 8.029 1.00 97.00 273 VAL A O 1
ATOM 2218 N N . ARG A 1 274 ? 14.925 -5.527 6.622 1.00 96.44 274 ARG A N 1
ATOM 2219 C CA . ARG A 1 274 ? 16.009 -5.897 7.553 1.00 96.44 274 ARG A CA 1
ATOM 2220 C C . ARG A 1 274 ? 15.949 -5.062 8.828 1.00 96.44 274 ARG A C 1
ATOM 2222 O O . ARG A 1 274 ? 15.974 -5.623 9.920 1.00 96.44 274 ARG A O 1
ATOM 2229 N N . LYS A 1 275 ? 15.778 -3.742 8.696 1.00 95.25 275 LYS A N 1
ATOM 2230 C CA . LYS A 1 275 ? 15.659 -2.836 9.846 1.00 95.25 275 LYS A CA 1
ATOM 2231 C C . LYS A 1 275 ? 14.423 -3.137 10.694 1.00 95.25 275 LYS A C 1
ATOM 2233 O O . LYS A 1 275 ? 14.478 -3.011 11.912 1.00 95.25 275 LYS A O 1
ATOM 2238 N N . ALA A 1 276 ? 13.308 -3.535 10.077 1.00 96.00 276 ALA A N 1
ATOM 2239 C CA . ALA A 1 276 ? 12.113 -3.948 10.809 1.00 96.00 276 ALA A CA 1
ATOM 2240 C C . ALA A 1 276 ? 12.366 -5.217 11.644 1.00 96.00 276 ALA A C 1
ATOM 2242 O O . ALA A 1 276 ? 12.032 -5.230 12.828 1.00 96.00 276 ALA A O 1
ATOM 2243 N N . LYS A 1 277 ? 13.008 -6.239 11.055 1.00 95.81 277 LYS A N 1
ATOM 2244 C CA . LYS A 1 277 ? 13.400 -7.476 11.756 1.00 95.81 277 LYS A CA 1
ATOM 2245 C C . LYS A 1 277 ? 14.330 -7.182 12.933 1.00 95.81 277 LYS A C 1
ATOM 2247 O O . LYS A 1 277 ? 14.063 -7.621 14.045 1.00 95.81 277 LYS A O 1
ATOM 2252 N N . GLU A 1 278 ? 15.378 -6.397 12.699 1.00 93.56 278 GLU A N 1
ATOM 2253 C CA . GLU A 1 278 ? 16.341 -5.999 13.729 1.00 93.56 278 GLU A CA 1
ATOM 2254 C C . GLU A 1 278 ? 15.666 -5.277 14.901 1.00 93.56 278 GLU A C 1
ATOM 2256 O O . GLU A 1 278 ? 15.803 -5.699 16.045 1.00 93.56 278 GLU A O 1
ATOM 2261 N N . GLN A 1 279 ? 14.886 -4.225 14.631 1.00 93.00 279 GLN A N 1
ATOM 2262 C CA . GLN A 1 279 ? 14.185 -3.476 15.680 1.00 93.00 279 GLN A CA 1
ATOM 2263 C C . GLN A 1 279 ? 13.245 -4.367 16.495 1.00 93.00 279 GLN A C 1
ATOM 2265 O O . GLN A 1 279 ? 13.106 -4.180 17.704 1.00 93.00 279 GLN A O 1
ATOM 2270 N N . ARG A 1 280 ? 12.606 -5.345 15.846 1.00 94.31 280 ARG A N 1
ATOM 2271 C CA . ARG A 1 280 ? 11.723 -6.284 16.531 1.00 94.31 280 ARG A CA 1
ATOM 2272 C C . ARG A 1 280 ? 12.491 -7.275 17.401 1.00 94.31 280 ARG A C 1
ATOM 2274 O O . ARG A 1 280 ? 12.036 -7.532 18.508 1.00 94.31 280 ARG A O 1
ATOM 2281 N N . LEU A 1 281 ? 13.639 -7.780 16.946 1.00 92.06 281 LEU A N 1
ATOM 2282 C CA . LEU A 1 281 ? 14.526 -8.624 17.756 1.00 92.06 281 LEU A CA 1
ATOM 2283 C C . LEU A 1 281 ? 15.026 -7.863 18.986 1.00 92.06 281 LEU A C 1
ATOM 2285 O O . LEU A 1 281 ? 14.883 -8.357 20.098 1.00 92.06 281 LEU A O 1
ATOM 2289 N N . LEU A 1 282 ? 15.513 -6.632 18.806 1.00 90.31 282 LEU A N 1
ATOM 2290 C CA . LEU A 1 282 ? 15.961 -5.792 19.920 1.00 90.31 282 LEU A CA 1
ATOM 2291 C C . LEU A 1 282 ? 14.850 -5.586 20.954 1.00 90.31 282 LEU A C 1
ATOM 2293 O O . LEU A 1 282 ? 15.062 -5.803 22.141 1.00 90.31 282 LEU A O 1
ATOM 2297 N N . SER A 1 283 ? 13.641 -5.252 20.496 1.00 90.62 283 SER A N 1
ATOM 2298 C CA . SER A 1 283 ? 12.477 -5.113 21.376 1.00 90.62 283 SER A CA 1
ATOM 2299 C C . SER A 1 283 ? 12.085 -6.425 22.062 1.00 90.62 283 SER A C 1
ATOM 2301 O O . SER A 1 283 ? 11.672 -6.380 23.215 1.00 90.62 283 SER A O 1
ATOM 2303 N N . LYS A 1 284 ? 12.193 -7.572 21.379 1.00 88.94 284 LYS A N 1
ATOM 2304 C CA . LYS A 1 284 ? 11.840 -8.894 21.923 1.00 88.94 284 LYS A CA 1
ATOM 2305 C C . LYS A 1 284 ? 12.796 -9.331 23.036 1.00 88.94 284 LYS A C 1
ATOM 2307 O O . LYS A 1 284 ? 12.346 -9.957 23.985 1.00 88.94 284 LYS A O 1
ATOM 2312 N N . TYR A 1 285 ? 14.076 -8.982 22.924 1.00 86.81 285 TYR A N 1
ATOM 2313 C CA . TYR A 1 285 ? 15.123 -9.357 23.880 1.00 86.81 285 TYR A CA 1
ATOM 2314 C C . TYR A 1 285 ? 15.517 -8.224 24.847 1.00 86.81 285 TYR A C 1
ATOM 2316 O O . TYR A 1 285 ? 16.492 -8.355 25.576 1.00 86.81 285 TYR A O 1
ATOM 2324 N N . GLY A 1 286 ? 14.807 -7.088 24.851 1.00 85.00 286 GLY A N 1
ATOM 2325 C CA . GLY A 1 286 ? 15.122 -5.959 25.741 1.00 85.00 286 GLY A CA 1
ATOM 2326 C C . GLY A 1 286 ? 16.494 -5.309 25.486 1.00 85.00 286 GLY A C 1
ATOM 2327 O O . GLY A 1 286 ? 17.101 -4.741 26.399 1.00 85.00 286 GLY A O 1
ATOM 2328 N N . LEU A 1 287 ? 16.991 -5.402 24.251 1.00 82.75 287 LEU A N 1
ATOM 2329 C CA . LEU A 1 287 ? 18.318 -4.950 23.835 1.00 82.75 287 LEU A CA 1
ATOM 2330 C C . LEU A 1 287 ? 18.278 -3.531 23.257 1.00 82.75 287 LEU A C 1
ATOM 2332 O O . LEU A 1 287 ? 17.276 -3.097 22.681 1.00 82.75 287 LEU A O 1
ATOM 2336 N N . GLN A 1 288 ? 19.396 -2.812 23.358 1.00 77.56 288 GLN A N 1
ATOM 2337 C CA . GLN A 1 288 ? 19.537 -1.463 22.806 1.00 77.56 288 GLN A CA 1
ATOM 2338 C C . GLN A 1 288 ? 20.483 -1.451 21.604 1.00 77.56 288 GLN A C 1
ATOM 2340 O O . GLN A 1 288 ? 21.570 -2.018 21.642 1.00 77.56 288 GLN A O 1
ATOM 2345 N N . PHE A 1 289 ? 20.088 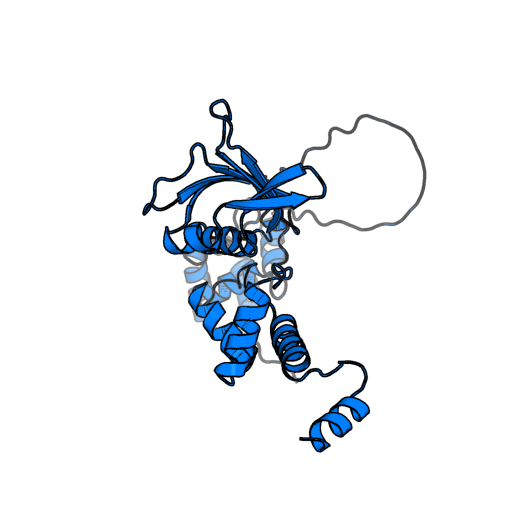-0.757 20.533 1.00 68.00 289 PHE A N 1
ATOM 2346 C CA . PHE A 1 289 ? 20.854 -0.706 19.280 1.00 68.00 289 PHE A CA 1
ATOM 2347 C C . PHE A 1 289 ? 22.271 -0.130 19.459 1.00 68.00 289 PHE A C 1
ATOM 2349 O O . PHE A 1 289 ? 23.198 -0.561 18.787 1.00 68.00 289 PHE A O 1
ATOM 2356 N N . ALA A 1 290 ? 22.443 0.831 20.371 1.00 66.25 290 ALA A N 1
ATOM 2357 C CA . ALA A 1 290 ? 23.683 1.592 20.520 1.00 66.25 290 ALA A CA 1
ATOM 2358 C C . ALA A 1 290 ? 24.701 0.983 21.501 1.00 66.25 290 ALA A C 1
ATOM 2360 O O . ALA A 1 290 ? 25.737 1.600 21.729 1.00 66.25 290 ALA A O 1
ATOM 2361 N N . ASN A 1 291 ? 24.438 -0.186 22.102 1.00 71.31 291 ASN A N 1
ATOM 2362 C CA . ASN A 1 291 ? 25.360 -0.745 23.094 1.00 71.31 291 ASN A CA 1
ATOM 2363 C C . ASN A 1 291 ? 25.520 -2.274 22.999 1.00 71.31 291 ASN A C 1
ATOM 2365 O O . ASN A 1 291 ? 24.941 -3.018 23.794 1.00 71.31 291 ASN A O 1
ATOM 2369 N N . PRO A 1 292 ? 26.311 -2.762 22.022 1.00 71.12 292 PRO A N 1
ATOM 2370 C CA . PRO A 1 292 ? 26.555 -4.191 21.835 1.00 71.12 292 PRO A CA 1
ATOM 2371 C C . PRO A 1 292 ? 27.154 -4.878 23.071 1.00 71.12 292 PRO A C 1
ATOM 2373 O O . PRO A 1 292 ? 26.782 -6.008 23.367 1.00 71.12 292 PRO A O 1
ATOM 2376 N N . ALA A 1 293 ? 28.023 -4.190 23.819 1.00 70.75 293 ALA A N 1
ATOM 2377 C CA . ALA A 1 293 ? 28.651 -4.728 25.026 1.00 70.75 293 ALA A CA 1
ATOM 2378 C C . ALA A 1 293 ? 27.629 -4.985 26.147 1.00 70.75 293 ALA A C 1
ATOM 2380 O O . ALA A 1 293 ? 27.602 -6.070 26.722 1.00 70.75 293 ALA A O 1
ATOM 2381 N N . LEU A 1 294 ? 26.723 -4.032 26.400 1.00 68.88 294 LEU A N 1
ATOM 2382 C CA . LEU A 1 294 ? 25.626 -4.210 27.363 1.00 68.88 294 LEU A CA 1
ATOM 2383 C C . LEU A 1 294 ? 24.632 -5.293 26.930 1.00 68.88 294 LEU A C 1
ATOM 2385 O O . LEU A 1 294 ? 24.064 -5.976 27.778 1.00 68.88 294 LEU A O 1
ATOM 2389 N N . ASN A 1 295 ? 24.423 -5.470 25.625 1.00 71.31 295 ASN A N 1
ATOM 2390 C CA . ASN A 1 295 ? 23.570 -6.540 25.114 1.00 71.31 295 ASN A CA 1
ATOM 2391 C C . ASN A 1 295 ? 24.181 -7.929 25.357 1.00 71.31 295 ASN A C 1
ATOM 2393 O O . ASN A 1 295 ? 23.454 -8.843 25.735 1.00 71.31 295 ASN A O 1
ATOM 2397 N N . LEU A 1 296 ? 25.499 -8.076 25.168 1.00 72.12 296 LEU A N 1
ATOM 2398 C CA . LEU A 1 296 ? 26.224 -9.319 25.451 1.00 72.12 296 LEU A CA 1
ATOM 2399 C C . LEU A 1 296 ? 26.208 -9.654 26.946 1.00 72.12 296 LEU A C 1
ATOM 2401 O O . LEU A 1 296 ? 25.950 -10.799 27.310 1.00 72.12 296 LEU A O 1
ATOM 2405 N N . LEU A 1 297 ? 26.410 -8.650 27.803 1.00 70.06 297 LEU A N 1
ATOM 2406 C CA . LEU A 1 297 ? 26.381 -8.821 29.256 1.00 70.06 297 LEU A CA 1
ATOM 2407 C C . LEU A 1 297 ? 25.003 -9.302 29.738 1.00 70.06 297 LEU A C 1
ATOM 2409 O O . LEU A 1 297 ? 24.921 -10.303 30.437 1.00 70.06 297 LEU A O 1
ATOM 2413 N N . LYS A 1 298 ? 23.915 -8.691 29.249 1.00 67.31 298 LYS A N 1
ATOM 2414 C CA . LYS A 1 298 ? 22.537 -9.138 29.538 1.00 67.31 298 LYS A CA 1
ATOM 2415 C C . LYS A 1 298 ? 22.220 -10.543 29.026 1.00 67.31 298 LYS A C 1
ATOM 2417 O O . LYS A 1 298 ? 21.408 -11.238 29.620 1.00 67.31 298 LYS A O 1
AT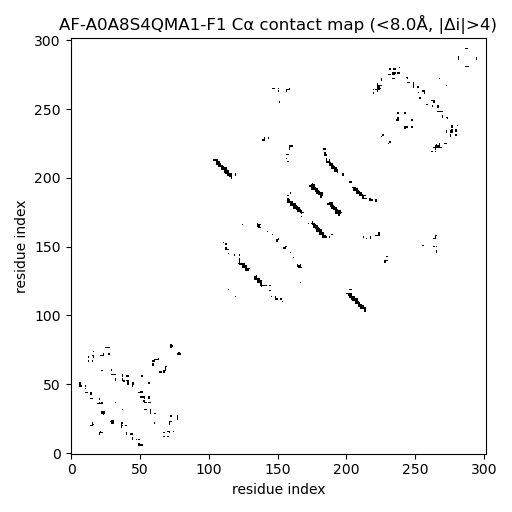OM 2422 N N . SER A 1 299 ? 22.814 -10.959 27.906 1.00 67.31 299 SER A N 1
ATOM 2423 C CA . SER A 1 299 ? 22.604 -12.314 27.379 1.00 67.31 299 SER A CA 1
ATOM 2424 C C . SER A 1 299 ? 23.347 -13.399 28.157 1.00 67.31 299 SER A C 1
ATOM 2426 O O . SER A 1 299 ? 23.016 -14.563 27.987 1.00 67.31 299 SER A O 1
ATOM 2428 N N . ALA A 1 300 ? 24.335 -13.027 28.979 1.00 67.62 300 ALA A N 1
ATOM 2429 C CA . ALA A 1 300 ? 25.093 -13.948 29.824 1.00 67.62 300 ALA A CA 1
ATOM 2430 C C . ALA A 1 300 ? 24.469 -14.148 31.222 1.00 67.62 300 ALA A C 1
ATOM 2432 O O . ALA A 1 300 ? 24.912 -15.016 31.966 1.00 67.62 300 ALA A O 1
ATOM 2433 N N . GLU A 1 301 ? 23.457 -13.350 31.584 1.00 63.25 301 GLU A N 1
ATOM 2434 C CA . GLU A 1 301 ? 22.708 -13.445 32.851 1.00 63.25 301 GLU A CA 1
ATOM 2435 C C . GLU A 1 301 ? 21.504 -14.416 32.773 1.00 63.25 301 GLU A C 1
ATOM 2437 O O . GLU A 1 301 ? 20.786 -14.598 33.758 1.00 63.25 301 GLU A O 1
ATOM 2442 N N . HIS A 1 302 ? 21.281 -15.040 31.612 1.00 54.22 302 HIS A N 1
ATOM 2443 C CA . HIS A 1 302 ? 20.227 -16.019 31.326 1.00 54.22 302 HIS A CA 1
ATOM 2444 C C . HIS A 1 302 ? 20.824 -17.311 30.771 1.00 54.22 302 HIS A C 1
ATOM 2446 O O . HIS A 1 302 ? 20.226 -18.376 31.042 1.00 54.22 302 HIS A O 1
#